Protein AF-A0A7E6EIK0-F1 (afdb_monomer_lite)

pLDDT: mean 76.62, std 23.63, range [22.52, 97.62]

InterPro domains:
  IPR025714 Methyltransferase domain [PF13383] (58-185)
  IPR026913 Probable methyltransferase-like protein 24 [PTHR32026] (59-187)

Secondary structure (DSSP, 8-state):
----S--------------------------------PPPHHHHHTS-HHHHHHHHHHHHHS--S--S-EEEES-SSTT-EEEE-STTT--PSS-EEEEE--TT--HHHHHIIIII--EEEEE-SS----TTGGGSEEE-EEE-SS-EEETTEEEE-HHHHHHHTT-TTS--SEEEE--TTTHHHHHT--

Radius of gyration: 18.56 Å; chains: 1; bounding box: 45×52×44 Å

Sequence (190 aa):
MVTVHLCRADVQKIAGSTVLPVAGVQKIARSAVMPVVIPSLEELKTKTEIELEDMYHGFLNNVQVKCNKIVRVGSIGDGGWNVCLDVKWYPTKPCLVYSFGIGRDSTFDVGMKNIFGCEVHSFDPFEKKIPNRELLNFHDIGISNKSGIDGGRQFMTLRDTRKHLNHTNKDISILKMDVESSEWRFLTAN

Foldseek 3Di:
DPPQEAEDPDPPDDDDDDDDDDDDPDPDDPPPQDADDDDDPVVVVVDDLVRNVVSVCVVNVGDNDDAPDWDWFFDPPPQIDIAGCDPVQRQAPAAEEEAADNDAGPRNQVRCCPVRVYQYEYEDLPDDNHPPCVSHNYDNEHEFLDFDADPNGTYHQPCVVCVVVVNNVPDHSGYYHHDPPRVSRNVPRD

Structure (mmCIF, N/CA/C/O backbone):
data_AF-A0A7E6EIK0-F1
#
_entry.id   AF-A0A7E6EIK0-F1
#
loop_
_atom_site.group_PDB
_atom_site.id
_atom_site.type_symbol
_atom_site.label_atom_id
_atom_site.label_alt_id
_atom_site.label_comp_id
_atom_site.label_asym_id
_atom_site.label_entity_id
_atom_site.label_seq_id
_atom_site.pdbx_PDB_ins_code
_atom_site.Cartn_x
_atom_site.Cartn_y
_atom_site.Cartn_z
_atom_site.occupancy
_atom_site.B_iso_or_equiv
_atom_site.auth_seq_id
_atom_site.auth_comp_id
_atom_site.auth_asym_id
_atom_site.auth_atom_id
_atom_site.pdbx_PDB_model_num
ATOM 1 N N . MET A 1 1 ? 2.204 -16.462 7.679 1.00 30.73 1 MET A N 1
ATOM 2 C CA . MET A 1 1 ? 1.951 -15.277 8.489 1.00 30.73 1 MET A CA 1
ATOM 3 C C . MET A 1 1 ? 1.141 -14.360 7.599 1.00 30.73 1 MET A C 1
ATOM 5 O O . MET A 1 1 ? 1.643 -14.006 6.541 1.00 30.73 1 MET A O 1
ATOM 9 N N . VAL A 1 2 ? -0.141 -14.116 7.907 1.00 24.28 2 VAL A N 1
ATOM 10 C CA . VAL A 1 2 ? -0.797 -12.928 7.340 1.00 24.28 2 VAL A CA 1
ATOM 11 C C . VAL A 1 2 ? -0.027 -11.781 7.965 1.00 24.28 2 VAL A C 1
ATOM 13 O O . VAL A 1 2 ? -0.192 -11.521 9.152 1.00 24.28 2 VAL A O 1
ATOM 16 N N . THR A 1 3 ? 0.868 -11.172 7.209 1.00 30.64 3 THR A N 1
ATOM 17 C CA . THR A 1 3 ? 1.290 -9.828 7.543 1.00 30.64 3 THR A CA 1
ATOM 18 C C . THR A 1 3 ? 0.398 -8.913 6.724 1.00 30.64 3 THR A C 1
ATOM 20 O O . THR A 1 3 ? 0.620 -8.658 5.550 1.00 30.64 3 THR A O 1
ATOM 23 N N . VAL A 1 4 ? -0.712 -8.540 7.339 1.00 33.91 4 VAL A N 1
ATOM 24 C CA . VAL A 1 4 ? -1.504 -7.361 6.997 1.00 33.91 4 VAL A CA 1
ATOM 25 C C . VAL A 1 4 ? -1.429 -6.592 8.308 1.00 33.91 4 VAL A C 1
ATOM 27 O O . VAL A 1 4 ? -2.231 -6.829 9.197 1.00 33.91 4 VAL A O 1
ATOM 30 N N . HIS A 1 5 ? -0.310 -5.964 8.647 1.00 41.16 5 HIS A N 1
ATOM 31 C CA . HIS A 1 5 ? 0.189 -4.712 8.094 1.00 41.16 5 HIS A CA 1
ATOM 32 C C . HIS A 1 5 ? 1.695 -4.824 7.896 1.00 41.16 5 HIS A C 1
ATOM 34 O O . HIS A 1 5 ? 2.412 -5.182 8.825 1.00 41.16 5 HIS A O 1
ATOM 40 N N . LEU A 1 6 ? 2.192 -4.538 6.703 1.00 39.03 6 LEU A N 1
ATOM 41 C CA . LEU A 1 6 ? 3.612 -4.696 6.411 1.00 39.03 6 LEU A CA 1
ATOM 42 C C . LEU A 1 6 ? 4.372 -3.378 6.576 1.00 39.03 6 LEU A C 1
ATOM 44 O O . LEU A 1 6 ? 5.058 -2.955 5.662 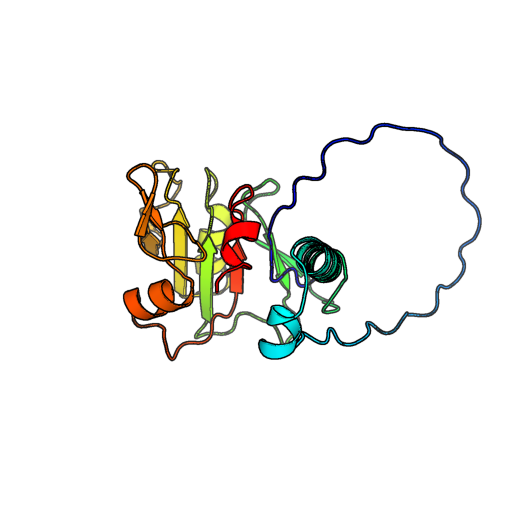1.00 39.03 6 LEU A O 1
ATOM 48 N N . CYS A 1 7 ? 4.216 -2.777 7.760 1.00 32.56 7 CYS A N 1
ATOM 49 C CA . CYS A 1 7 ? 5.062 -1.707 8.279 1.00 32.56 7 CYS A CA 1
ATOM 50 C C . CYS A 1 7 ? 6.434 -2.277 8.627 1.00 32.56 7 CYS A C 1
ATOM 52 O O . CYS A 1 7 ? 6.541 -3.168 9.476 1.00 32.56 7 CYS A O 1
ATOM 54 N N . ARG A 1 8 ? 7.487 -1.760 7.999 1.00 32.12 8 ARG A N 1
ATOM 55 C CA . ARG A 1 8 ? 8.862 -2.018 8.409 1.00 32.12 8 ARG A CA 1
ATOM 56 C C . ARG A 1 8 ? 9.169 -1.147 9.630 1.00 32.12 8 ARG A C 1
ATOM 58 O O . ARG A 1 8 ? 9.379 0.051 9.512 1.00 32.12 8 ARG A O 1
ATOM 65 N N . ALA A 1 9 ? 9.200 -1.739 10.822 1.00 27.38 9 ALA A N 1
ATOM 66 C CA . ALA A 1 9 ? 9.950 -1.152 11.928 1.00 27.38 9 ALA A CA 1
ATOM 67 C C . ALA A 1 9 ? 11.402 -1.618 11.770 1.00 27.38 9 ALA A C 1
ATOM 69 O O . ALA A 1 9 ? 11.715 -2.784 12.020 1.00 27.38 9 ALA A O 1
ATOM 70 N N . ASP A 1 10 ? 12.281 -0.742 11.286 1.00 24.25 10 ASP A N 1
ATOM 71 C CA . ASP A 1 10 ? 13.718 -1.005 11.242 1.00 24.25 10 ASP A CA 1
ATOM 72 C C . ASP A 1 10 ? 14.251 -1.224 12.667 1.00 24.25 10 ASP A C 1
ATOM 74 O O . ASP A 1 10 ? 14.561 -0.286 13.398 1.00 24.25 10 ASP A O 1
ATOM 78 N N . VAL A 1 11 ? 14.405 -2.487 13.069 1.00 26.86 11 VAL A N 1
ATOM 79 C CA . VAL A 1 11 ? 15.211 -2.866 14.235 1.00 26.86 11 VAL A CA 1
ATOM 80 C C . VAL A 1 11 ? 16.579 -3.320 13.729 1.00 26.86 11 VAL A C 1
ATOM 82 O O . VAL A 1 11 ? 16.894 -4.507 13.671 1.00 26.86 11 VAL A O 1
ATOM 85 N N . GLN A 1 12 ? 17.422 -2.360 13.345 1.00 22.52 12 GLN A N 1
ATOM 86 C CA . GLN A 1 12 ? 18.863 -2.579 13.224 1.00 22.52 12 GLN A CA 1
ATOM 87 C C . GLN A 1 12 ? 19.614 -1.815 14.314 1.00 22.52 12 GLN A C 1
ATOM 89 O O . GLN A 1 12 ? 19.932 -0.641 14.155 1.00 22.52 12 GLN A O 1
ATOM 94 N N . LYS A 1 13 ? 19.950 -2.552 15.382 1.00 25.91 13 LYS A N 1
ATOM 95 C CA . LYS A 1 13 ? 21.249 -2.608 16.090 1.00 25.91 13 LYS A CA 1
ATOM 96 C C . LYS A 1 13 ? 21.047 -2.774 17.593 1.00 25.91 13 LYS A C 1
ATOM 98 O O . LYS A 1 13 ? 21.007 -1.792 18.318 1.00 25.91 13 LYS A O 1
ATOM 103 N N . ILE A 1 14 ? 21.115 -4.017 18.066 1.00 24.66 14 ILE A N 1
ATOM 104 C CA . ILE A 1 14 ? 21.874 -4.316 19.285 1.00 24.66 14 ILE A CA 1
ATOM 105 C C . ILE A 1 14 ? 22.706 -5.565 18.993 1.00 24.66 14 ILE A C 1
ATOM 107 O O . ILE A 1 14 ? 22.203 -6.681 18.905 1.00 24.66 14 ILE A O 1
ATOM 111 N N . ALA A 1 15 ? 23.995 -5.337 18.761 1.00 25.30 15 ALA A N 1
ATOM 112 C CA . ALA A 1 15 ? 25.014 -6.369 18.781 1.00 25.30 15 ALA A CA 1
ATOM 113 C C . ALA A 1 15 ? 25.219 -6.825 20.232 1.00 25.30 15 ALA A C 1
ATOM 115 O O . ALA A 1 15 ? 25.359 -5.979 21.114 1.00 25.30 15 ALA A O 1
ATOM 116 N N . GLY A 1 16 ? 25.278 -8.135 20.483 1.00 23.88 16 GLY A N 1
ATOM 117 C CA . GLY A 1 16 ? 25.672 -8.627 21.802 1.00 23.88 16 GLY A CA 1
ATOM 118 C C . GLY A 1 16 ? 25.327 -10.081 22.106 1.00 23.88 16 GLY A C 1
ATOM 119 O O . GLY A 1 16 ? 24.285 -10.361 22.674 1.00 23.88 16 GLY A O 1
ATOM 120 N N . SER A 1 17 ? 26.309 -10.950 21.863 1.00 24.53 17 SER A N 1
ATOM 121 C CA . SER A 1 17 ? 26.688 -12.080 22.725 1.00 24.53 17 SER A CA 1
ATOM 122 C C . SER A 1 17 ? 25.959 -13.441 22.688 1.00 24.53 17 SER A C 1
ATOM 124 O O . SER A 1 17 ? 24.813 -13.609 23.087 1.00 24.53 17 SER A O 1
ATOM 126 N N . THR A 1 18 ? 26.819 -14.437 22.431 1.00 24.09 18 THR A N 1
ATOM 127 C CA . THR A 1 18 ? 26.901 -15.811 22.973 1.00 24.09 18 THR A CA 1
ATOM 128 C C . THR A 1 18 ? 25.975 -16.921 22.460 1.00 24.09 18 THR A C 1
ATOM 130 O O . THR A 1 18 ? 24.796 -17.019 22.771 1.00 24.09 18 THR A O 1
ATOM 133 N N . VAL A 1 19 ? 26.627 -17.843 21.746 1.00 33.19 19 VAL A N 1
ATOM 134 C CA . VAL A 1 19 ? 26.253 -19.236 21.464 1.00 33.19 19 VAL A CA 1
ATOM 135 C C . VAL A 1 19 ? 26.057 -20.013 22.771 1.00 33.19 19 VAL A C 1
ATOM 137 O O . VAL A 1 19 ? 26.874 -19.816 23.666 1.00 33.19 19 VAL A O 1
ATOM 140 N N . LEU A 1 20 ? 25.064 -20.921 22.847 1.00 25.89 20 LEU A N 1
ATOM 141 C CA . LEU A 1 20 ? 25.060 -22.188 23.625 1.00 25.89 20 LEU A CA 1
ATOM 142 C C . LEU A 1 20 ? 23.720 -22.963 23.422 1.00 25.89 20 LEU A C 1
ATOM 144 O O . LEU A 1 20 ? 22.778 -22.393 22.880 1.00 25.89 20 LEU A O 1
ATOM 148 N N . PRO A 1 21 ? 23.635 -24.277 23.727 1.00 28.03 21 PRO A N 1
ATOM 149 C CA . PRO A 1 21 ? 23.679 -25.391 22.780 1.00 28.03 21 PRO A CA 1
ATOM 150 C C . PRO A 1 21 ? 22.313 -26.046 22.470 1.00 28.03 21 PRO A C 1
ATOM 152 O O . PRO A 1 21 ? 21.297 -25.815 23.117 1.00 28.03 21 PRO A O 1
ATOM 155 N N . VAL A 1 22 ? 22.329 -26.929 21.468 1.00 38.19 22 VAL A N 1
ATOM 156 C CA . VAL A 1 22 ? 21.207 -27.762 21.012 1.00 38.19 22 VAL A CA 1
ATOM 157 C C . VAL A 1 22 ? 20.849 -28.819 22.066 1.00 38.19 22 VAL A C 1
ATOM 159 O O . VAL A 1 22 ? 21.651 -29.712 22.329 1.00 38.19 22 VAL A O 1
ATOM 162 N N . ALA A 1 23 ? 19.634 -28.772 22.619 1.00 27.77 23 ALA A N 1
ATOM 163 C CA . ALA A 1 23 ? 19.038 -29.894 23.345 1.00 27.77 23 ALA A CA 1
ATOM 164 C C . ALA A 1 23 ? 17.500 -29.834 23.323 1.00 27.77 23 ALA A C 1
ATOM 166 O O . ALA A 1 23 ? 16.903 -28.843 23.726 1.00 27.77 23 ALA A O 1
ATOM 167 N N . GLY A 1 24 ? 16.875 -30.941 22.910 1.00 26.78 24 GLY A N 1
ATOM 168 C CA . GLY A 1 24 ? 15.493 -31.276 23.263 1.00 26.78 24 GLY A CA 1
ATOM 169 C C . GLY A 1 24 ? 14.415 -30.855 22.264 1.00 26.78 24 GLY A C 1
ATOM 170 O O . GLY A 1 24 ? 13.899 -29.743 22.302 1.00 26.78 24 GLY A O 1
ATOM 171 N N . VAL A 1 25 ? 13.968 -31.803 21.436 1.00 38.31 25 VAL A N 1
ATOM 172 C CA . VAL A 1 25 ? 12.652 -31.731 20.784 1.00 38.31 25 VAL A CA 1
ATOM 173 C C . VAL A 1 25 ? 11.587 -31.894 21.870 1.00 38.31 25 VAL A C 1
ATOM 175 O O . VAL A 1 25 ? 11.140 -33.001 22.165 1.00 38.31 25 VAL A O 1
ATOM 178 N N . GLN A 1 26 ? 11.185 -30.792 22.493 1.00 26.80 26 GLN A N 1
ATOM 179 C CA . GLN A 1 26 ? 9.980 -30.746 23.310 1.00 26.80 26 GLN A CA 1
ATOM 180 C C . GLN A 1 26 ? 8.826 -30.322 22.406 1.00 26.80 26 GLN A C 1
ATOM 182 O O . GLN A 1 26 ? 8.856 -29.264 21.783 1.00 26.80 26 GLN A O 1
ATOM 187 N N . LYS A 1 27 ? 7.811 -31.187 22.294 1.00 33.72 27 LYS A N 1
ATOM 188 C CA . LYS A 1 27 ? 6.527 -30.864 21.664 1.00 33.72 27 LYS A 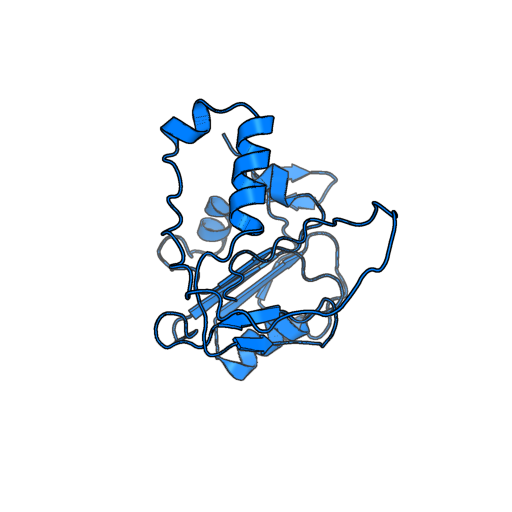CA 1
ATOM 189 C C . LYS A 1 27 ? 5.932 -29.657 22.390 1.00 33.72 27 LYS A C 1
ATOM 191 O O . LYS A 1 27 ? 5.263 -29.818 23.406 1.00 33.72 27 LYS A O 1
ATOM 196 N N . ILE A 1 28 ? 6.179 -28.459 21.870 1.00 31.55 28 ILE A N 1
ATOM 197 C CA . ILE A 1 28 ? 5.506 -27.251 22.329 1.00 31.55 28 ILE A CA 1
ATOM 198 C C . ILE A 1 28 ? 4.045 -27.416 21.917 1.00 31.55 28 ILE A C 1
ATOM 200 O O . ILE A 1 28 ? 3.720 -27.515 20.728 1.00 31.55 28 ILE A O 1
ATOM 204 N N . ALA A 1 29 ? 3.175 -27.544 22.920 1.00 32.91 29 ALA A N 1
ATOM 205 C CA . ALA A 1 29 ? 1.734 -27.506 22.750 1.00 32.91 29 ALA A CA 1
ATOM 206 C C . ALA A 1 29 ? 1.388 -26.333 21.828 1.00 32.91 29 ALA A C 1
ATOM 208 O O . ALA A 1 29 ? 1.923 -25.238 21.992 1.00 32.91 29 ALA A O 1
ATOM 209 N N . ARG A 1 30 ? 0.548 -26.579 20.815 1.00 41.31 30 ARG A N 1
ATOM 210 C CA . ARG A 1 30 ? 0.105 -25.554 19.864 1.00 41.31 30 ARG A CA 1
ATOM 211 C C . ARG A 1 30 ? -0.595 -24.452 20.656 1.00 41.31 30 ARG A C 1
ATOM 213 O O . ARG A 1 30 ? -1.781 -24.580 20.941 1.00 41.31 30 ARG A O 1
ATOM 220 N N . SER A 1 31 ? 0.155 -23.419 21.035 1.00 42.53 31 SER A N 1
ATOM 221 C CA . SER A 1 31 ? -0.385 -22.254 21.719 1.00 42.53 31 SER A CA 1
ATOM 222 C C . SER A 1 31 ? -1.472 -21.682 20.820 1.00 42.53 31 SER A C 1
ATOM 224 O O . SER A 1 31 ? -1.225 -21.373 19.649 1.00 42.53 31 SER A O 1
ATOM 226 N N . ALA A 1 32 ? -2.704 -21.676 21.321 1.00 47.84 32 ALA A N 1
ATOM 227 C CA . ALA A 1 32 ? -3.809 -21.043 20.637 1.00 47.84 32 ALA A CA 1
ATOM 228 C C . ALA A 1 32 ? -3.437 -19.568 20.459 1.00 47.84 32 ALA A C 1
ATOM 230 O O . ALA A 1 32 ? -3.104 -18.894 21.431 1.00 47.84 32 ALA A O 1
ATOM 231 N N . VAL A 1 33 ? -3.451 -19.082 19.217 1.00 55.09 33 VAL A N 1
ATOM 232 C CA . VAL A 1 33 ? -3.314 -17.648 18.954 1.00 55.09 33 VAL A CA 1
ATOM 233 C C . VAL A 1 33 ? -4.490 -16.978 19.655 1.00 55.09 33 VAL A C 1
ATOM 235 O O . VAL A 1 33 ? -5.639 -17.205 19.269 1.00 55.09 33 VAL A O 1
ATOM 238 N N . MET A 1 34 ? -4.219 -16.231 20.726 1.00 55.28 34 MET A N 1
ATOM 239 C CA . MET A 1 34 ? -5.255 -15.445 21.384 1.00 55.28 34 MET A CA 1
ATOM 240 C C . MET A 1 34 ? -5.800 -14.427 20.378 1.00 55.28 34 MET A C 1
ATOM 242 O O . MET A 1 34 ? -5.013 -13.850 19.621 1.00 55.28 34 MET A O 1
ATOM 246 N N . PRO A 1 35 ? -7.126 -14.218 20.321 1.00 59.62 35 PRO A N 1
ATOM 247 C CA . PRO A 1 35 ? -7.691 -13.233 19.419 1.00 59.62 35 PRO A CA 1
ATOM 248 C C . PRO A 1 35 ? -7.115 -11.862 19.766 1.00 59.62 35 PRO A C 1
ATOM 250 O O . PRO A 1 35 ? -7.166 -11.424 20.914 1.00 59.62 35 PRO A O 1
ATOM 253 N N . VAL A 1 36 ? -6.557 -11.200 18.758 1.00 63.06 36 VAL A N 1
ATOM 254 C CA . VAL A 1 36 ? -6.138 -9.808 18.867 1.00 63.06 36 VAL A CA 1
ATOM 255 C C . VAL A 1 36 ? -7.384 -8.961 19.109 1.00 63.06 36 VAL A C 1
ATOM 257 O O . VAL A 1 36 ? -8.242 -8.849 18.234 1.00 63.06 36 VAL A O 1
ATOM 260 N N . VAL A 1 37 ? -7.496 -8.395 20.310 1.00 69.75 37 VAL A N 1
ATOM 261 C CA . VAL A 1 37 ? -8.534 -7.420 20.653 1.00 69.75 37 VAL A CA 1
ATOM 262 C C . VAL A 1 37 ? -7.961 -6.039 20.369 1.00 69.75 37 VAL A C 1
ATOM 264 O O . VAL A 1 37 ? -7.057 -5.586 21.068 1.00 69.75 37 VAL A O 1
ATOM 267 N N . ILE A 1 38 ? -8.456 -5.397 19.311 1.00 73.25 38 ILE A N 1
ATOM 268 C CA . ILE A 1 38 ? -8.122 -4.003 19.013 1.00 73.25 38 ILE A CA 1
ATOM 269 C C . ILE A 1 38 ? -8.950 -3.130 19.970 1.00 73.25 38 ILE A C 1
ATOM 271 O O . ILE A 1 38 ? -10.177 -3.271 19.970 1.00 73.25 38 ILE A O 1
ATOM 275 N N . PRO A 1 39 ? -8.323 -2.263 20.785 1.00 80.25 39 PRO A N 1
ATOM 276 C CA . PRO A 1 39 ? -9.043 -1.389 21.702 1.00 80.25 39 PRO A CA 1
ATOM 277 C C . PRO A 1 39 ? -9.950 -0.409 20.959 1.00 80.25 39 PRO A C 1
ATOM 279 O O . PRO A 1 39 ? -9.704 -0.041 19.806 1.00 80.25 39 PRO A O 1
ATOM 282 N N . SER A 1 40 ? -10.993 0.045 21.641 1.00 82.50 40 SER A N 1
ATOM 283 C CA . SER A 1 40 ? -11.863 1.106 21.140 1.00 82.50 40 SER A CA 1
ATOM 284 C C . SER A 1 40 ? -11.115 2.438 21.019 1.00 82.50 40 SER A C 1
ATOM 286 O O . SER A 1 40 ? -10.135 2.689 21.719 1.00 82.50 40 SER A O 1
ATOM 288 N N . LEU A 1 41 ? -11.610 3.338 20.163 1.00 81.88 41 LEU A N 1
ATOM 289 C CA . LEU A 1 41 ? -11.042 4.687 20.034 1.00 81.88 41 LEU A CA 1
ATOM 290 C C . LEU A 1 41 ? -11.039 5.450 21.366 1.00 81.88 41 LEU A C 1
ATOM 292 O O . LEU A 1 41 ? -10.118 6.216 21.623 1.00 81.88 41 LEU A O 1
ATOM 296 N N . GLU A 1 42 ? -12.044 5.232 22.217 1.00 87.25 42 GLU A N 1
ATOM 297 C CA . GLU A 1 42 ? -12.112 5.868 23.534 1.00 87.25 42 GLU A CA 1
ATOM 298 C C . GLU A 1 42 ? -11.035 5.328 24.476 1.00 87.25 42 GLU A C 1
ATOM 300 O O . GLU A 1 42 ? -10.382 6.107 25.161 1.00 87.25 42 GLU A O 1
ATOM 305 N N . GLU A 1 43 ? -10.765 4.020 24.451 1.00 85.19 43 GLU A N 1
ATOM 306 C CA . GLU A 1 43 ? -9.648 3.442 25.204 1.00 85.19 43 GLU A CA 1
ATOM 307 C C . GLU A 1 43 ? -8.304 3.971 24.698 1.00 85.19 43 GLU A C 1
ATOM 309 O O . GLU A 1 43 ? -7.477 4.377 25.511 1.00 85.19 43 GLU A O 1
ATOM 314 N N . LEU A 1 44 ? -8.100 4.035 23.377 1.00 85.56 44 LEU A N 1
ATOM 315 C CA . LEU A 1 44 ? -6.861 4.549 22.781 1.00 85.56 44 LEU A CA 1
ATOM 316 C C . LEU A 1 44 ? -6.586 6.007 23.170 1.00 85.56 44 LEU A C 1
ATOM 318 O O . LEU A 1 44 ? -5.452 6.340 23.495 1.00 85.56 44 LEU A O 1
ATOM 322 N N . LYS A 1 45 ? -7.613 6.865 23.223 1.00 85.56 45 LYS A N 1
ATOM 323 C CA . LYS A 1 45 ? -7.469 8.275 23.636 1.00 85.56 45 LYS A CA 1
ATOM 324 C C . LYS A 1 45 ? -7.026 8.454 25.087 1.00 85.56 45 LYS A C 1
ATOM 326 O O . LYS A 1 45 ? -6.537 9.522 25.439 1.00 85.56 45 LYS A O 1
ATOM 331 N N . THR A 1 46 ? -7.218 7.445 25.938 1.00 90.75 46 THR A N 1
ATOM 332 C CA . THR A 1 46 ? -6.782 7.504 27.345 1.00 90.75 46 THR A CA 1
ATOM 333 C C . THR A 1 46 ? -5.327 7.082 27.545 1.00 90.75 46 THR A C 1
ATOM 335 O O . THR A 1 46 ? -4.815 7.210 28.656 1.00 90.75 46 THR A O 1
ATOM 338 N N . LYS A 1 47 ? -4.663 6.572 26.500 1.00 85.00 47 LYS A N 1
ATOM 339 C CA . LYS A 1 47 ? -3.286 6.073 26.559 1.00 85.00 47 LYS A CA 1
ATOM 340 C C . LYS A 1 47 ? -2.259 7.168 26.318 1.00 85.00 47 LYS A C 1
ATOM 342 O O . LYS A 1 47 ? -2.469 8.094 25.539 1.00 85.00 47 LYS A O 1
ATOM 347 N N . THR A 1 48 ? -1.122 7.028 26.986 1.00 87.88 48 THR A N 1
ATOM 348 C CA . THR A 1 48 ? 0.082 7.812 26.706 1.00 87.88 48 THR A CA 1
ATOM 349 C C . THR A 1 48 ? 0.710 7.392 25.375 1.00 87.88 48 THR A C 1
ATOM 351 O O . THR A 1 48 ? 0.464 6.296 24.876 1.00 87.88 48 THR A O 1
ATOM 354 N N . GLU A 1 49 ? 1.556 8.251 24.804 1.00 77.94 49 GLU A N 1
ATOM 355 C CA . GLU A 1 49 ? 2.280 7.957 23.559 1.00 77.94 49 GLU A CA 1
ATOM 356 C C . GLU A 1 49 ? 3.126 6.676 23.666 1.00 77.94 49 GLU A C 1
ATOM 358 O O . GLU A 1 49 ? 3.096 5.851 22.759 1.00 77.94 49 GLU A O 1
ATOM 363 N N . ILE A 1 50 ? 3.780 6.461 24.814 1.00 79.12 50 ILE A N 1
ATOM 364 C CA . ILE A 1 50 ? 4.585 5.260 25.090 1.00 79.12 50 ILE A CA 1
ATOM 365 C C . ILE A 1 50 ? 3.703 4.005 25.128 1.00 79.12 50 ILE A C 1
ATOM 367 O O . ILE A 1 50 ? 4.039 2.992 24.526 1.00 79.12 50 ILE A O 1
ATOM 371 N N . GLU A 1 51 ? 2.544 4.064 25.791 1.00 83.94 51 GLU A N 1
ATOM 372 C CA . GLU A 1 51 ? 1.614 2.928 25.822 1.00 83.94 51 GLU A CA 1
ATOM 373 C C . GLU A 1 51 ? 1.055 2.610 24.430 1.00 83.94 51 GLU A C 1
ATOM 375 O O . GLU A 1 51 ? 0.913 1.440 24.081 1.00 83.94 51 GLU A O 1
ATOM 380 N N . LEU A 1 52 ? 0.739 3.630 23.626 1.00 80.25 52 LEU A N 1
ATOM 381 C CA . LEU A 1 52 ? 0.288 3.438 22.246 1.00 80.25 52 LEU A CA 1
ATOM 382 C C . LEU A 1 52 ? 1.378 2.794 21.387 1.00 80.25 52 LEU A C 1
ATOM 384 O O . LEU A 1 52 ? 1.078 1.895 20.598 1.00 80.25 52 LEU A O 1
ATOM 388 N N . GLU A 1 53 ? 2.627 3.223 21.562 1.00 75.69 53 GLU A N 1
ATOM 389 C CA . GLU A 1 53 ? 3.787 2.639 20.899 1.00 75.69 53 GLU A CA 1
ATOM 390 C C . GLU A 1 53 ? 3.971 1.164 21.289 1.00 75.69 53 GLU A C 1
ATOM 392 O O . GLU A 1 53 ? 4.010 0.302 20.407 1.00 75.69 53 GLU A O 1
ATOM 397 N N . ASP A 1 54 ? 3.996 0.846 22.584 1.00 81.19 54 ASP A N 1
ATOM 398 C CA . ASP A 1 54 ? 4.134 -0.527 23.083 1.00 81.19 54 ASP A CA 1
ATOM 399 C C . ASP A 1 54 ? 3.003 -1.432 22.587 1.00 81.19 54 ASP A C 1
ATOM 401 O O . ASP A 1 54 ? 3.233 -2.569 22.160 1.00 81.19 54 ASP A O 1
ATOM 405 N N . MET A 1 55 ? 1.765 -0.930 22.599 1.00 79.19 55 MET A N 1
ATOM 406 C CA . MET A 1 55 ? 0.610 -1.663 22.087 1.00 79.19 55 MET A CA 1
ATOM 407 C C . MET A 1 55 ? 0.745 -1.928 20.591 1.00 79.19 55 MET A C 1
ATOM 409 O O . MET A 1 55 ? 0.524 -3.055 20.147 1.00 79.19 55 MET A O 1
ATOM 413 N N . TYR A 1 56 ? 1.135 -0.924 19.808 1.00 76.62 56 TYR A N 1
ATOM 414 C CA . TYR A 1 56 ? 1.340 -1.078 18.373 1.00 76.62 56 TYR A CA 1
ATOM 415 C C . TYR A 1 56 ? 2.462 -2.068 18.047 1.00 76.62 56 TYR A C 1
ATOM 417 O O . TYR A 1 56 ? 2.243 -2.995 17.262 1.00 76.62 56 TYR A O 1
ATOM 425 N N . HIS A 1 57 ? 3.627 -1.936 18.687 1.00 75.31 57 HIS A N 1
ATOM 426 C CA . HIS A 1 57 ? 4.725 -2.898 18.547 1.00 75.31 57 HIS A CA 1
ATOM 427 C C . HIS A 1 57 ? 4.276 -4.299 18.943 1.00 75.31 57 HIS A C 1
ATOM 429 O O . HIS A 1 57 ? 4.585 -5.269 18.251 1.00 75.31 57 HIS A O 1
ATOM 435 N N . GLY A 1 58 ? 3.502 -4.420 20.021 1.00 76.69 58 GLY A N 1
ATOM 436 C CA . GLY A 1 58 ? 2.875 -5.670 20.427 1.00 76.69 58 GLY A CA 1
ATOM 437 C C . GLY A 1 58 ? 1.984 -6.244 19.326 1.00 76.69 58 GLY A C 1
ATOM 438 O O . GLY A 1 58 ? 2.093 -7.425 19.002 1.00 76.69 58 GLY A O 1
ATOM 439 N N . PHE A 1 59 ? 1.136 -5.435 18.695 1.00 75.50 59 PHE A N 1
ATOM 440 C CA . PHE A 1 59 ? 0.264 -5.906 17.618 1.00 75.50 59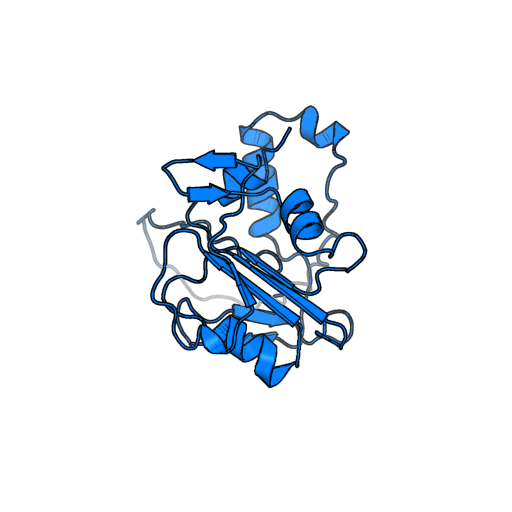 PHE A CA 1
ATOM 441 C C . PHE A 1 59 ? 1.029 -6.338 16.369 1.00 75.50 59 PHE A C 1
ATOM 443 O O . PHE A 1 59 ? 0.643 -7.339 15.764 1.00 75.50 59 PHE A O 1
ATOM 450 N N . LEU A 1 60 ? 2.090 -5.623 15.994 1.00 73.81 60 LEU A N 1
ATOM 451 C CA . LEU A 1 60 ? 2.878 -5.944 14.804 1.00 73.81 60 LEU A CA 1
ATOM 452 C C . LEU A 1 60 ? 3.797 -7.151 14.992 1.00 73.81 60 LEU A C 1
ATOM 454 O O . LEU A 1 60 ? 3.960 -7.949 14.069 1.00 73.81 60 LEU A O 1
ATOM 458 N N . ASN A 1 61 ? 4.380 -7.303 16.179 1.00 71.00 61 ASN A N 1
ATOM 459 C CA . ASN A 1 61 ? 5.334 -8.376 16.456 1.00 71.00 61 ASN A CA 1
ATOM 460 C C . ASN A 1 61 ? 4.658 -9.700 16.839 1.00 71.00 61 ASN A C 1
ATOM 462 O O . ASN A 1 61 ? 5.324 -10.734 16.911 1.00 71.00 61 ASN A O 1
ATOM 466 N N . ASN A 1 62 ? 3.339 -9.702 17.052 1.00 70.00 62 ASN A N 1
ATOM 467 C CA . ASN A 1 62 ? 2.583 -10.909 17.362 1.00 70.00 62 ASN A CA 1
ATOM 468 C C . ASN A 1 62 ? 1.816 -11.445 16.151 1.00 70.00 62 ASN A C 1
ATOM 470 O O . ASN A 1 62 ? 1.184 -10.719 15.386 1.00 70.00 62 ASN A O 1
ATOM 474 N N . VAL A 1 63 ? 1.819 -12.772 16.001 1.00 71.19 63 VAL A N 1
ATOM 475 C CA . VAL A 1 63 ? 1.049 -13.443 14.948 1.00 71.19 63 VAL A CA 1
ATOM 476 C C . VAL A 1 63 ? -0.439 -13.291 15.242 1.00 71.19 63 VAL A C 1
ATOM 478 O O . VAL A 1 63 ? -0.974 -13.967 16.113 1.00 71.19 63 VAL A O 1
ATOM 481 N N . GLN A 1 64 ? -1.116 -12.443 14.472 1.00 70.12 64 GLN A N 1
ATOM 482 C CA . GLN A 1 64 ? -2.551 -12.189 14.640 1.00 70.12 64 GLN A CA 1
ATOM 483 C C . GLN A 1 64 ? -3.418 -13.281 13.997 1.00 70.12 64 GLN A C 1
ATOM 485 O O . GLN A 1 64 ? -4.505 -13.605 14.470 1.00 70.12 64 GLN A O 1
ATOM 490 N N . VAL A 1 65 ? -2.930 -13.873 12.902 1.00 74.31 65 VAL A N 1
ATOM 491 C CA . VAL A 1 65 ? -3.634 -14.910 12.143 1.00 74.31 65 VAL A CA 1
ATOM 492 C C . VAL A 1 65 ? -2.659 -15.993 11.700 1.00 74.31 65 VAL A C 1
ATOM 494 O O . VAL A 1 65 ? -1.649 -15.736 11.033 1.00 74.31 65 VAL A O 1
ATOM 497 N N . LYS A 1 66 ? -3.007 -17.246 12.003 1.00 81.12 66 LYS A N 1
ATOM 498 C CA . LYS A 1 66 ? -2.320 -18.403 11.435 1.00 81.12 66 LYS A CA 1
ATOM 499 C C . LYS A 1 66 ? -2.740 -18.579 9.976 1.00 81.12 66 LYS A C 1
ATOM 501 O O . LYS A 1 66 ? -3.890 -18.892 9.699 1.00 81.12 66 LYS A O 1
ATOM 506 N N . CYS A 1 67 ? -1.780 -18.413 9.073 1.00 83.44 67 CYS A N 1
ATOM 507 C CA . CYS A 1 67 ? -1.945 -18.697 7.652 1.00 83.44 67 CYS A CA 1
ATOM 508 C C . CYS A 1 67 ? -1.230 -19.995 7.296 1.00 83.44 67 CYS A C 1
ATOM 510 O O . CYS A 1 67 ? -0.039 -20.123 7.596 1.00 83.44 67 CYS A O 1
ATOM 512 N N . ASN A 1 68 ? -1.924 -20.920 6.644 1.00 89.88 68 ASN A N 1
ATOM 513 C CA . ASN A 1 68 ? -1.358 -22.205 6.242 1.00 89.88 68 ASN A CA 1
ATOM 514 C C . ASN A 1 68 ? -0.772 -22.163 4.824 1.00 89.88 68 ASN A C 1
ATOM 516 O O . ASN A 1 68 ? 0.150 -22.918 4.528 1.00 89.88 68 ASN A O 1
ATOM 520 N N . LYS A 1 69 ? -1.271 -21.272 3.962 1.00 89.75 69 LYS A N 1
ATOM 521 C CA . LYS A 1 69 ? -0.809 -21.095 2.580 1.00 89.75 69 LYS A CA 1
ATOM 522 C C . LYS A 1 69 ? -0.265 -19.687 2.381 1.00 89.75 69 LYS A C 1
ATOM 524 O O . LYS A 1 69 ? -1.032 -18.752 2.197 1.00 89.75 69 LYS A O 1
ATOM 529 N N . ILE A 1 70 ? 1.051 -19.525 2.430 1.00 90.06 70 ILE A N 1
ATOM 530 C CA . ILE A 1 70 ? 1.710 -18.223 2.263 1.00 90.06 70 ILE A CA 1
ATOM 531 C C . ILE A 1 70 ? 2.451 -18.235 0.935 1.00 90.06 70 ILE A C 1
ATOM 533 O O . ILE A 1 70 ? 3.183 -19.182 0.656 1.00 90.06 70 ILE A O 1
ATOM 537 N N . VAL A 1 71 ? 2.288 -17.180 0.146 1.00 91.44 71 VAL A N 1
ATOM 538 C CA . VAL A 1 71 ? 3.030 -16.984 -1.099 1.00 91.44 71 VAL A CA 1
ATOM 539 C C . VAL A 1 71 ? 3.703 -15.625 -1.066 1.00 91.44 71 VAL A C 1
ATOM 541 O O . VAL A 1 71 ? 3.078 -14.629 -0.710 1.00 91.44 71 VAL A O 1
ATOM 544 N N . ARG A 1 72 ? 4.978 -15.584 -1.453 1.00 93.38 72 ARG A N 1
ATOM 545 C CA . ARG A 1 72 ? 5.684 -14.332 -1.706 1.00 93.38 72 ARG A CA 1
ATOM 546 C C . ARG A 1 72 ? 5.310 -13.824 -3.094 1.00 93.38 72 ARG A C 1
ATOM 548 O O . ARG A 1 72 ? 5.516 -14.525 -4.080 1.00 93.38 72 ARG A O 1
ATOM 555 N N . VAL A 1 73 ? 4.760 -12.620 -3.155 1.00 95.38 73 VAL A N 1
ATOM 556 C CA . VAL A 1 73 ? 4.402 -11.923 -4.394 1.00 95.38 73 VAL A CA 1
ATOM 557 C C . VAL A 1 73 ? 5.409 -10.799 -4.600 1.00 95.38 73 VAL A C 1
ATOM 559 O O . VAL A 1 73 ? 5.640 -10.033 -3.672 1.00 95.38 73 VAL A O 1
ATOM 562 N N . GLY A 1 74 ? 5.999 -10.699 -5.790 1.00 94.81 74 GLY A N 1
ATOM 563 C CA . GLY A 1 74 ? 7.072 -9.746 -6.088 1.00 94.81 74 GLY A CA 1
ATOM 564 C C . GLY A 1 74 ? 8.476 -10.334 -5.919 1.00 94.81 74 GLY A C 1
ATOM 565 O O . GLY A 1 74 ? 8.653 -11.554 -5.890 1.00 94.81 74 GLY A O 1
ATOM 566 N N . SER A 1 75 ? 9.483 -9.466 -5.863 1.00 93.19 75 SER A N 1
ATOM 567 C CA . SER A 1 75 ? 10.898 -9.844 -5.855 1.00 93.19 75 SER A CA 1
ATOM 568 C C . SER A 1 75 ? 11.335 -10.516 -4.546 1.00 93.19 75 SER A C 1
ATOM 570 O O . SER A 1 75 ? 10.636 -10.522 -3.535 1.00 93.19 75 SER A O 1
ATOM 572 N N . ILE A 1 76 ? 12.516 -11.139 -4.532 1.00 89.12 76 ILE A N 1
ATOM 573 C CA . ILE A 1 76 ? 13.046 -11.776 -3.311 1.00 89.12 76 ILE A CA 1
ATOM 574 C C . ILE A 1 76 ? 13.442 -10.720 -2.261 1.00 89.12 76 ILE A C 1
ATOM 576 O O . ILE A 1 76 ? 13.339 -11.000 -1.071 1.00 89.12 76 ILE A O 1
ATOM 580 N N . GLY A 1 77 ? 13.830 -9.515 -2.691 1.00 86.94 77 GLY A N 1
ATOM 581 C CA . GLY A 1 77 ? 14.178 -8.385 -1.821 1.00 86.94 77 GLY A CA 1
ATOM 582 C C . GLY A 1 77 ? 12.974 -7.515 -1.449 1.00 86.94 77 GLY A C 1
ATOM 583 O O . GLY A 1 77 ? 11.845 -7.996 -1.431 1.00 86.94 77 GLY A O 1
ATOM 584 N N . ASP A 1 78 ? 13.208 -6.232 -1.187 1.00 80.12 78 ASP A N 1
ATOM 585 C CA . ASP A 1 78 ? 12.217 -5.294 -0.623 1.00 80.12 78 ASP A CA 1
ATOM 586 C C . ASP A 1 78 ? 10.941 -5.111 -1.476 1.00 80.12 78 ASP A C 1
ATOM 588 O O . ASP A 1 78 ? 9.877 -4.756 -0.971 1.00 80.12 78 ASP A O 1
ATOM 592 N N . GLY A 1 79 ? 10.998 -5.438 -2.768 1.00 85.19 79 GLY A N 1
ATOM 593 C CA . GLY A 1 79 ? 9.838 -5.396 -3.657 1.00 85.19 79 GLY A CA 1
ATOM 594 C C . GLY A 1 79 ? 8.869 -6.565 -3.541 1.00 85.19 79 GLY A C 1
ATOM 595 O O . GLY A 1 79 ? 7.892 -6.594 -4.289 1.00 85.19 79 GLY A O 1
ATOM 596 N N . GLY A 1 80 ? 9.112 -7.542 -2.660 1.00 90.56 80 GLY A N 1
ATOM 597 C CA . GLY A 1 80 ? 8.217 -8.681 -2.468 1.00 90.56 80 GLY A CA 1
ATOM 598 C C . GLY A 1 80 ? 7.651 -8.821 -1.063 1.00 90.56 80 GLY A C 1
ATOM 599 O O . GLY A 1 80 ? 8.324 -8.600 -0.056 1.00 90.56 80 GLY A O 1
ATOM 600 N N . TRP A 1 81 ? 6.404 -9.283 -0.994 1.00 92.50 81 TRP A N 1
ATOM 601 C CA . TRP A 1 81 ? 5.649 -9.376 0.251 1.00 92.50 81 TRP A CA 1
ATOM 602 C C . TRP A 1 81 ? 4.849 -10.672 0.340 1.00 92.50 81 TRP A C 1
ATOM 604 O O . TRP A 1 81 ? 4.425 -11.248 -0.663 1.00 92.50 81 TRP A O 1
ATOM 614 N N . ASN A 1 82 ? 4.672 -11.159 1.567 1.00 91.56 82 ASN A N 1
ATOM 615 C CA . ASN A 1 82 ? 3.981 -12.414 1.835 1.00 91.56 82 ASN A CA 1
ATOM 616 C C . ASN A 1 82 ? 2.467 -12.196 1.892 1.00 91.56 82 ASN A C 1
ATOM 618 O O . ASN A 1 82 ? 1.971 -11.451 2.732 1.00 91.56 82 ASN A O 1
ATOM 622 N N . VAL A 1 83 ? 1.734 -12.914 1.047 1.00 90.56 83 VAL A N 1
ATOM 623 C CA . VAL A 1 83 ? 0.272 -12.898 0.972 1.00 90.56 83 VAL A CA 1
ATOM 624 C C . VAL A 1 83 ? -0.270 -14.232 1.466 1.00 90.56 83 VAL A C 1
ATOM 626 O O . VAL A 1 83 ? 0.253 -15.300 1.136 1.00 90.56 83 VAL A O 1
ATOM 629 N N . CYS A 1 84 ? -1.324 -14.179 2.277 1.00 89.75 84 CYS A N 1
ATOM 630 C CA . CYS A 1 84 ? -2.011 -15.376 2.737 1.00 89.75 84 CYS A CA 1
ATOM 631 C C . CYS A 1 84 ? -3.092 -15.812 1.751 1.00 89.75 84 CYS A C 1
ATOM 633 O O . CYS A 1 84 ? -3.951 -15.023 1.379 1.00 89.75 84 CYS A O 1
ATOM 635 N N . LEU A 1 85 ? -3.077 -17.090 1.387 1.00 90.00 85 LEU A N 1
ATOM 636 C CA . LEU A 1 85 ? -3.990 -17.719 0.434 1.00 90.00 85 LEU A CA 1
ATOM 637 C C . LEU A 1 85 ? -4.901 -18.762 1.095 1.00 90.00 85 LEU A C 1
ATOM 639 O O . LEU A 1 85 ? -5.456 -19.635 0.424 1.00 90.00 85 LEU A O 1
ATOM 643 N N . ASP A 1 86 ? -5.043 -18.711 2.420 1.00 87.31 86 ASP A N 1
ATOM 644 C CA . ASP A 1 86 ? -6.098 -19.459 3.098 1.00 87.31 86 ASP A CA 1
ATOM 645 C C . ASP A 1 86 ? -7.462 -18.948 2.613 1.00 87.31 86 ASP A C 1
ATOM 647 O O . ASP A 1 86 ? -7.620 -17.762 2.342 1.00 87.31 86 ASP A O 1
ATOM 651 N N . VAL A 1 87 ? -8.460 -19.835 2.527 1.00 86.81 87 VAL A N 1
ATOM 652 C CA . VAL A 1 87 ? -9.764 -19.551 1.887 1.00 86.81 87 VAL A CA 1
ATOM 653 C C . VAL A 1 87 ? -10.413 -18.261 2.400 1.00 86.81 87 VAL A C 1
ATOM 655 O O . VAL A 1 87 ? -10.972 -17.506 1.615 1.00 86.81 87 VAL A O 1
ATOM 658 N N . LYS A 1 88 ? -10.296 -17.978 3.703 1.00 83.56 88 LYS A N 1
ATOM 659 C CA . LYS A 1 88 ? -10.856 -16.773 4.332 1.00 83.56 88 LYS A CA 1
ATOM 660 C C . LYS A 1 88 ? -10.181 -15.465 3.887 1.00 83.56 88 LYS A C 1
ATOM 662 O O . LYS A 1 88 ? -10.810 -14.418 3.955 1.00 83.56 88 LYS A O 1
ATOM 667 N N . TRP A 1 89 ? -8.915 -15.518 3.481 1.00 85.00 89 TRP A N 1
ATOM 668 C CA . TRP A 1 89 ? -8.070 -14.347 3.208 1.00 85.00 89 TRP A CA 1
ATOM 669 C C . TRP A 1 89 ? -7.613 -14.264 1.752 1.00 85.00 89 TRP A C 1
ATOM 671 O O . TRP A 1 89 ? -6.833 -13.384 1.400 1.00 85.00 89 TRP A O 1
ATOM 681 N N . TYR A 1 90 ? -8.073 -15.191 0.911 1.00 88.38 90 TYR A N 1
ATOM 682 C CA . TYR A 1 90 ? -7.691 -15.233 -0.489 1.00 88.38 90 TYR A CA 1
ATOM 683 C C . TYR A 1 90 ? -8.156 -13.948 -1.205 1.00 88.38 90 TYR A C 1
ATOM 685 O O . TYR A 1 90 ? -9.319 -13.571 -1.042 1.00 88.38 90 TYR A O 1
ATOM 693 N N . PRO A 1 91 ? -7.319 -13.287 -2.033 1.00 89.81 91 PRO A N 1
ATOM 694 C CA . PRO A 1 91 ? -7.692 -12.060 -2.743 1.00 89.81 91 PRO A CA 1
ATOM 695 C C . PRO A 1 91 ? -8.652 -12.357 -3.913 1.00 89.81 91 PRO A C 1
ATOM 697 O O . PRO A 1 91 ? -8.263 -12.395 -5.079 1.00 89.81 91 PRO A O 1
ATOM 700 N N . THR A 1 92 ? -9.920 -12.639 -3.611 1.00 90.19 92 THR A N 1
ATOM 701 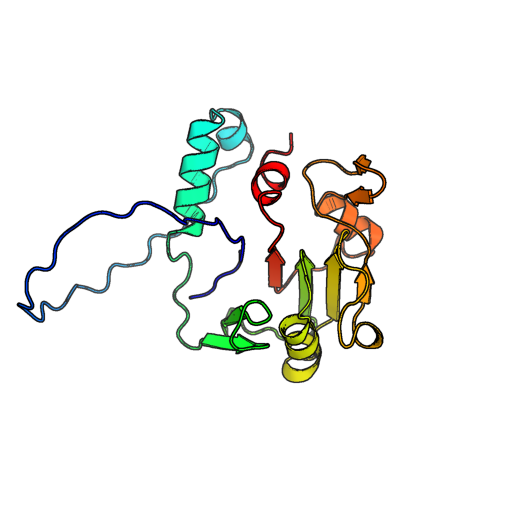C CA . THR A 1 92 ? -10.963 -12.902 -4.613 1.00 90.19 92 THR A CA 1
ATOM 702 C C . THR A 1 92 ? -11.524 -11.606 -5.185 1.00 90.19 92 THR A C 1
ATOM 704 O O . THR A 1 92 ? -11.758 -10.656 -4.445 1.00 90.19 92 THR A O 1
ATOM 707 N N . LYS A 1 93 ? -11.809 -11.575 -6.492 1.00 92.44 93 LYS A N 1
ATOM 708 C CA . LYS A 1 93 ? -12.421 -10.404 -7.132 1.00 92.44 93 LYS A CA 1
ATOM 709 C C . LYS A 1 93 ? -13.871 -10.178 -6.657 1.00 92.44 93 LYS A C 1
ATOM 711 O O . LYS A 1 93 ? -14.601 -11.160 -6.530 1.00 92.44 93 LYS A O 1
ATOM 716 N N . PRO A 1 94 ? -14.317 -8.915 -6.509 1.00 92.81 94 PRO A N 1
ATOM 717 C CA . PRO A 1 94 ? -13.516 -7.692 -6.605 1.00 92.81 94 PRO A CA 1
ATOM 718 C C . PRO A 1 94 ? -12.566 -7.558 -5.404 1.00 92.81 94 PRO A C 1
ATOM 720 O O . PRO A 1 94 ? -12.999 -7.653 -4.261 1.00 92.81 94 PRO A O 1
ATOM 723 N N . CYS A 1 95 ? -11.278 -7.323 -5.671 1.00 93.00 95 CYS A N 1
ATOM 724 C CA . CYS A 1 95 ? -10.269 -7.100 -4.637 1.00 93.00 95 CYS A CA 1
ATOM 725 C C . CYS A 1 95 ? -9.554 -5.774 -4.870 1.00 93.00 95 CYS A C 1
ATOM 727 O O . CYS A 1 95 ? -9.133 -5.481 -5.992 1.00 93.00 95 CYS A O 1
ATOM 729 N N . LEU A 1 96 ? -9.421 -4.996 -3.797 1.00 95.81 96 LEU A N 1
ATOM 730 C CA . LEU A 1 96 ? -8.778 -3.687 -3.785 1.00 95.81 96 LEU A CA 1
ATOM 731 C C . LEU A 1 96 ? -7.488 -3.765 -2.969 1.00 95.81 96 LEU A C 1
ATOM 733 O O . LEU A 1 96 ? -7.505 -4.189 -1.811 1.00 95.81 96 LEU A O 1
ATOM 737 N N . VAL A 1 97 ? -6.377 -3.348 -3.568 1.00 96.12 97 VAL A N 1
ATOM 738 C CA . VAL A 1 97 ? -5.051 -3.349 -2.945 1.00 96.12 97 VAL A CA 1
ATOM 739 C C . VAL A 1 97 ? -4.527 -1.926 -2.884 1.00 96.12 97 VAL A C 1
ATOM 741 O O . VAL A 1 97 ? -4.412 -1.267 -3.917 1.00 96.12 97 VAL A O 1
ATOM 744 N N . TYR A 1 98 ? -4.180 -1.474 -1.683 1.00 96.94 98 TYR A N 1
ATOM 745 C CA . TYR A 1 98 ? -3.424 -0.243 -1.466 1.00 96.94 98 TYR A CA 1
ATOM 746 C C . TYR A 1 98 ? -1.997 -0.590 -1.055 1.00 96.94 98 TYR A C 1
ATOM 748 O O . TYR A 1 98 ? -1.787 -1.400 -0.152 1.00 96.94 98 TYR A O 1
ATOM 756 N N . SER A 1 99 ? -1.030 0.027 -1.724 1.00 95.06 99 SER A N 1
ATOM 757 C CA . SER A 1 99 ? 0.399 -0.200 -1.526 1.00 95.06 99 SER A CA 1
ATOM 758 C C . SER A 1 99 ? 1.095 1.146 -1.369 1.00 95.06 99 SER A C 1
ATOM 760 O O . SER A 1 99 ? 1.256 1.882 -2.341 1.00 95.06 99 SER A O 1
ATOM 762 N N . PHE A 1 100 ? 1.441 1.503 -0.134 1.00 93.94 100 PHE A N 1
ATOM 763 C CA . PHE A 1 100 ? 2.157 2.736 0.192 1.00 93.94 100 PHE A CA 1
ATOM 764 C C . PHE A 1 100 ? 3.649 2.464 0.349 1.00 93.94 100 PHE A C 1
ATOM 766 O O . PHE A 1 100 ? 4.025 1.465 0.964 1.00 93.94 100 PHE A O 1
ATOM 773 N N . GLY A 1 101 ? 4.464 3.366 -0.199 1.00 90.88 101 GLY A N 1
ATOM 774 C CA . GLY A 1 101 ? 5.915 3.232 -0.256 1.00 90.88 101 GLY A CA 1
ATOM 775 C C . GLY A 1 101 ? 6.313 2.134 -1.230 1.00 90.88 101 GLY A C 1
ATOM 776 O O . GLY A 1 101 ? 6.509 0.974 -0.869 1.00 90.88 101 GLY A O 1
ATOM 777 N N . ILE A 1 102 ? 6.340 2.480 -2.513 1.00 90.88 102 ILE A N 1
ATOM 778 C CA . ILE A 1 102 ? 6.726 1.545 -3.576 1.00 90.88 102 ILE A CA 1
ATOM 779 C C . ILE A 1 102 ? 8.248 1.428 -3.614 1.00 90.88 102 ILE A C 1
ATOM 781 O O . ILE A 1 102 ? 8.791 0.361 -3.899 1.00 90.88 102 ILE A O 1
ATOM 785 N N . GLY A 1 103 ? 8.938 2.541 -3.348 1.00 87.88 103 GLY A N 1
ATOM 786 C CA . GLY A 1 103 ? 10.364 2.643 -3.577 1.00 87.88 103 GLY A CA 1
ATOM 787 C C . GLY A 1 103 ? 10.692 2.308 -5.030 1.00 87.88 103 GLY A C 1
ATOM 788 O O . GLY A 1 103 ? 9.970 2.661 -5.965 1.00 87.88 103 GLY A O 1
ATOM 789 N N . ARG A 1 104 ? 11.800 1.598 -5.232 1.00 89.31 104 ARG A N 1
ATOM 790 C CA . ARG A 1 104 ? 12.336 1.304 -6.571 1.00 89.31 104 ARG A CA 1
ATOM 791 C C . ARG A 1 104 ? 11.916 -0.050 -7.131 1.00 89.31 104 ARG A C 1
ATOM 793 O O . ARG A 1 104 ? 12.429 -0.444 -8.177 1.00 89.31 104 ARG A O 1
ATOM 800 N N . ASP A 1 105 ? 11.007 -0.757 -6.466 1.00 91.81 105 ASP A N 1
ATOM 801 C CA . ASP A 1 105 ? 10.584 -2.092 -6.875 1.00 91.81 105 ASP A CA 1
ATOM 802 C C . ASP A 1 105 ? 9.068 -2.272 -6.713 1.00 91.81 105 ASP A C 1
ATOM 804 O O . ASP A 1 105 ? 8.536 -2.425 -5.619 1.00 91.81 105 ASP A O 1
ATOM 808 N N . SER A 1 106 ? 8.375 -2.276 -7.850 1.00 94.44 106 SER A N 1
ATOM 809 C CA . SER A 1 106 ? 6.920 -2.411 -7.953 1.00 94.44 106 SER A CA 1
ATOM 810 C C . SER A 1 106 ? 6.453 -3.845 -8.221 1.00 94.44 106 SER A C 1
ATOM 812 O O . SER A 1 106 ? 5.300 -4.075 -8.599 1.00 94.44 106 SER A O 1
ATOM 814 N N . THR A 1 107 ? 7.341 -4.835 -8.102 1.00 96.12 107 THR A N 1
ATOM 815 C CA . THR A 1 107 ? 7.026 -6.216 -8.493 1.00 96.12 107 THR A CA 1
ATOM 816 C C . THR A 1 107 ? 5.915 -6.835 -7.648 1.00 96.12 107 THR A C 1
ATOM 818 O O . THR A 1 107 ? 5.153 -7.647 -8.177 1.00 96.12 107 THR A O 1
ATOM 821 N N . PHE A 1 108 ? 5.756 -6.438 -6.382 1.00 96.19 108 PHE A N 1
ATOM 822 C CA . PHE A 1 108 ? 4.591 -6.809 -5.576 1.00 96.19 108 PHE A CA 1
ATOM 823 C C . PHE A 1 108 ? 3.289 -6.281 -6.182 1.00 96.19 108 PHE A C 1
ATOM 825 O O . PHE A 1 108 ? 2.365 -7.057 -6.414 1.00 96.19 108 PHE A O 1
ATOM 832 N N . ASP A 1 109 ? 3.220 -4.986 -6.483 1.00 96.69 109 ASP A N 1
ATOM 833 C CA . ASP A 1 109 ? 2.040 -4.312 -7.028 1.00 96.69 109 ASP A CA 1
ATOM 834 C C . ASP A 1 109 ? 1.614 -4.919 -8.368 1.00 96.69 109 ASP A C 1
ATOM 836 O O . ASP A 1 109 ? 0.454 -5.298 -8.566 1.00 96.69 109 ASP A O 1
ATOM 840 N N . VAL A 1 110 ? 2.584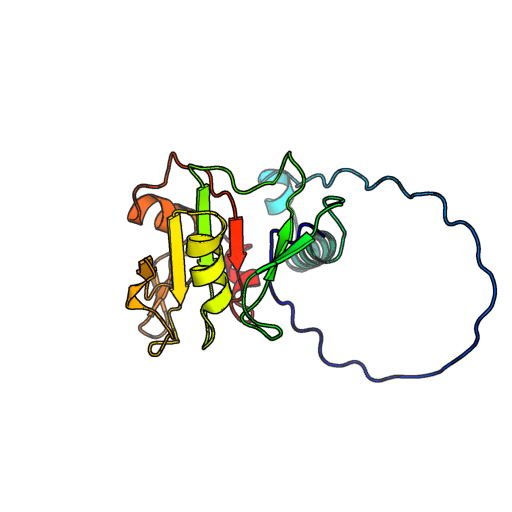 -5.089 -9.270 1.00 96.94 110 VAL A N 1
ATOM 841 C CA . VAL A 1 110 ? 2.383 -5.754 -10.561 1.00 96.94 110 VAL A CA 1
ATOM 842 C C . VAL A 1 110 ? 1.971 -7.213 -10.354 1.00 96.94 110 VAL A C 1
ATOM 844 O O . VAL A 1 110 ? 1.075 -7.703 -11.038 1.00 96.94 110 VAL A O 1
ATOM 847 N N . GLY A 1 111 ? 2.571 -7.911 -9.388 1.00 96.81 111 GLY A N 1
ATOM 848 C CA . GLY A 1 111 ? 2.221 -9.284 -9.034 1.00 96.81 111 GLY A CA 1
ATOM 849 C C . GLY A 1 111 ? 0.784 -9.415 -8.531 1.00 96.81 111 GLY A C 1
ATOM 850 O O . GLY A 1 111 ? 0.061 -10.306 -8.975 1.00 96.81 111 GLY A O 1
ATOM 851 N N . MET A 1 112 ? 0.324 -8.497 -7.678 1.00 96.50 112 MET A N 1
ATOM 852 C CA . MET A 1 112 ? -1.054 -8.480 -7.182 1.00 96.50 112 MET A CA 1
ATOM 853 C C . MET A 1 112 ? -2.066 -8.286 -8.311 1.00 96.50 112 MET A C 1
ATOM 855 O O . MET A 1 112 ? -3.098 -8.965 -8.358 1.00 96.50 112 MET A O 1
ATOM 859 N N . LYS A 1 113 ? -1.739 -7.409 -9.262 1.00 96.00 113 LYS A N 1
ATOM 860 C CA . LYS A 1 113 ? -2.534 -7.209 -10.473 1.00 96.00 113 LYS A CA 1
ATOM 861 C C . LYS A 1 113 ? -2.515 -8.438 -11.381 1.00 96.00 113 LYS A C 1
ATOM 863 O O . LYS A 1 113 ? -3.571 -8.871 -11.821 1.00 96.00 113 LYS A O 1
ATOM 868 N N . ASN A 1 114 ? -1.357 -9.029 -11.652 1.00 96.06 114 ASN A N 1
ATOM 869 C CA . ASN A 1 114 ? -1.239 -10.090 -12.657 1.00 96.06 114 ASN A CA 1
ATOM 870 C C . ASN A 1 114 ? -1.694 -11.465 -12.149 1.00 96.06 114 ASN A C 1
ATOM 872 O O . ASN A 1 114 ? -2.336 -12.203 -12.890 1.00 96.06 114 ASN A O 1
ATOM 876 N N . ILE A 1 115 ? -1.382 -11.813 -10.898 1.00 95.81 115 ILE A N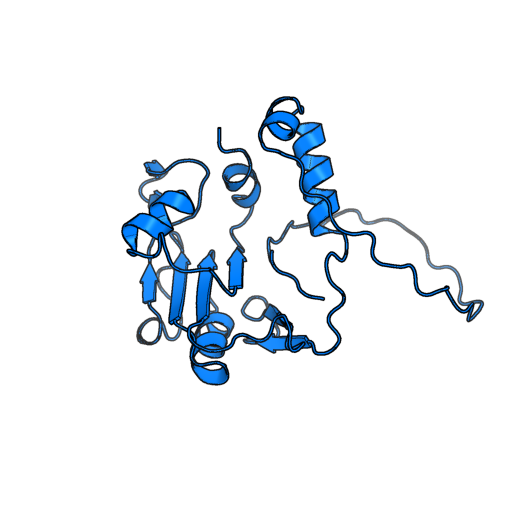 1
ATOM 877 C CA . ILE A 1 115 ? -1.672 -13.138 -10.325 1.00 95.81 115 ILE A CA 1
ATOM 878 C C . ILE A 1 115 ? -3.127 -13.221 -9.850 1.00 95.81 115 ILE A C 1
ATOM 880 O O . ILE A 1 115 ? -3.802 -14.216 -10.106 1.00 95.81 115 ILE A O 1
ATOM 884 N N . PHE A 1 116 ? -3.624 -12.180 -9.174 1.00 95.12 116 PHE A N 1
ATOM 885 C CA . PHE A 1 116 ? -4.965 -12.181 -8.569 1.00 95.12 116 PHE A CA 1
ATOM 886 C C . PHE A 1 116 ? -5.972 -11.322 -9.340 1.00 95.12 116 PHE A C 1
ATOM 888 O O . PHE A 1 116 ? -7.184 -11.454 -9.158 1.00 95.12 116 PHE A O 1
ATOM 895 N N . GLY A 1 117 ? -5.503 -10.457 -10.244 1.00 96.06 117 GLY A N 1
ATOM 896 C CA . GLY A 1 117 ? -6.378 -9.588 -11.023 1.00 96.06 117 GLY A CA 1
ATOM 897 C C . GLY A 1 117 ? -7.064 -8.511 -10.186 1.00 96.06 117 GLY A C 1
ATOM 898 O O . GLY A 1 117 ? -8.189 -8.136 -10.525 1.00 96.06 117 GLY A O 1
ATOM 899 N N . CYS A 1 118 ? -6.428 -8.069 -9.098 1.00 95.94 118 CYS A N 1
ATOM 900 C CA . CYS A 1 118 ? -6.952 -7.023 -8.226 1.00 95.94 118 CYS A CA 1
ATOM 901 C C . CYS A 1 118 ? -6.830 -5.623 -8.838 1.00 95.94 118 CYS A C 1
ATOM 903 O O . CYS A 1 118 ? -5.970 -5.355 -9.679 1.00 95.94 118 CYS A O 1
ATOM 905 N N . GLU A 1 119 ? -7.681 -4.715 -8.364 1.00 96.94 119 GLU A N 1
ATOM 906 C CA . GLU A 1 119 ? -7.520 -3.273 -8.532 1.00 96.94 119 GLU A CA 1
ATOM 907 C C . GLU A 1 119 ? -6.411 -2.809 -7.576 1.00 96.94 119 GLU A C 1
ATOM 909 O O . GLU A 1 119 ? -6.566 -2.897 -6.358 1.00 96.94 119 GLU A O 1
ATOM 914 N N . VAL A 1 120 ? -5.270 -2.367 -8.114 1.00 96.50 120 VAL A N 1
ATOM 915 C CA . VAL A 1 120 ? -4.084 -2.001 -7.321 1.00 96.50 120 VAL A CA 1
ATOM 916 C C . VAL A 1 120 ? -3.820 -0.505 -7.436 1.00 96.50 120 VAL A C 1
ATOM 918 O O . VAL A 1 120 ? -3.663 0.004 -8.546 1.00 96.50 120 VAL A O 1
ATOM 921 N N . HIS A 1 121 ? -3.759 0.180 -6.293 1.00 97.62 121 HIS A N 1
ATOM 922 C CA . HIS A 1 121 ? -3.342 1.575 -6.174 1.00 97.62 121 HIS A CA 1
ATOM 923 C C . HIS A 1 121 ? -2.017 1.659 -5.422 1.00 97.62 121 HIS A C 1
ATOM 925 O O . HIS A 1 121 ? -1.897 1.191 -4.287 1.00 97.62 121 HIS A O 1
ATOM 931 N N . SER A 1 122 ? -1.046 2.275 -6.082 1.00 96.69 122 SER A N 1
ATOM 932 C CA . SER A 1 122 ? 0.347 2.360 -5.654 1.00 96.69 122 SER A CA 1
ATOM 933 C C . SER A 1 122 ? 0.670 3.807 -5.300 1.00 96.69 122 SER A C 1
ATOM 935 O O . SER A 1 122 ? 0.405 4.698 -6.103 1.00 96.69 122 SER A O 1
ATOM 937 N N . PHE A 1 123 ? 1.219 4.055 -4.117 1.00 95.94 123 PHE A N 1
ATOM 938 C CA . PHE A 1 123 ? 1.367 5.394 -3.548 1.00 95.94 123 PHE A CA 1
ATOM 939 C C . PHE A 1 123 ? 2.814 5.638 -3.123 1.00 95.94 123 PHE A C 1
ATOM 941 O O . PHE A 1 123 ? 3.341 4.904 -2.288 1.00 95.94 123 PHE A O 1
ATOM 948 N N . ASP A 1 124 ? 3.457 6.670 -3.667 1.00 94.31 124 ASP A N 1
ATOM 949 C CA . ASP A 1 124 ? 4.799 7.077 -3.240 1.00 94.31 124 ASP A CA 1
ATOM 950 C C . ASP A 1 124 ? 5.034 8.574 -3.519 1.00 94.31 124 ASP A C 1
ATOM 952 O O . ASP A 1 124 ? 5.031 8.982 -4.681 1.00 94.31 124 ASP A O 1
ATOM 956 N N . PRO A 1 125 ? 5.230 9.425 -2.496 1.00 93.88 125 PRO A N 1
ATOM 957 C CA . PRO A 1 125 ? 5.458 10.855 -2.706 1.00 93.88 125 PRO A CA 1
ATOM 958 C C . PRO A 1 125 ? 6.929 11.192 -3.038 1.00 93.88 125 PRO A C 1
ATOM 960 O O . PRO A 1 125 ? 7.266 12.346 -3.348 1.00 93.88 125 PRO A O 1
ATOM 963 N N . PHE A 1 126 ? 7.842 10.219 -2.940 1.00 90.94 126 PHE A N 1
ATOM 964 C CA . PHE A 1 126 ? 9.286 10.421 -3.059 1.00 90.94 126 PHE A CA 1
ATOM 965 C C . PHE A 1 126 ? 9.852 9.847 -4.356 1.00 90.94 126 PHE A C 1
ATOM 967 O O . PHE A 1 126 ? 10.627 10.538 -5.024 1.00 90.94 126 PHE A O 1
ATOM 974 N N . GLU A 1 127 ? 9.457 8.634 -4.741 1.00 89.44 127 GLU A N 1
ATOM 975 C CA . GLU A 1 127 ? 9.996 7.959 -5.921 1.00 89.44 127 GLU A CA 1
ATOM 976 C C . GLU A 1 127 ? 9.195 8.286 -7.188 1.00 89.44 127 GLU A C 1
ATOM 978 O O . GLU A 1 127 ? 7.976 8.127 -7.277 1.00 89.44 127 GLU A O 1
ATOM 983 N N . LYS A 1 128 ? 9.904 8.759 -8.215 1.00 83.75 128 LYS A N 1
ATOM 984 C CA . LYS A 1 128 ? 9.308 9.131 -9.510 1.00 83.75 128 LYS A CA 1
ATOM 985 C C . LYS A 1 128 ? 9.586 8.082 -10.576 1.00 83.75 128 LYS A C 1
ATOM 987 O O . LYS A 1 128 ? 8.783 7.916 -11.495 1.00 83.75 128 LYS A O 1
ATOM 992 N N . LYS A 1 129 ? 10.709 7.370 -10.464 1.00 87.38 129 LYS A N 1
ATOM 993 C CA . LYS A 1 129 ? 11.160 6.369 -11.433 1.00 87.38 129 LYS A CA 1
ATOM 994 C C . LYS A 1 129 ? 10.808 4.979 -10.934 1.00 87.38 129 LYS A C 1
ATOM 996 O O . LYS A 1 129 ? 11.659 4.227 -10.472 1.00 87.38 129 LYS A O 1
ATOM 1001 N N . ILE A 1 130 ? 9.529 4.656 -11.053 1.00 87.06 130 ILE A N 1
ATOM 1002 C CA . ILE A 1 130 ? 8.998 3.363 -10.634 1.00 87.06 130 ILE A CA 1
ATOM 1003 C C . ILE A 1 130 ? 8.973 2.424 -11.843 1.00 87.06 130 ILE A C 1
ATOM 1005 O O . ILE A 1 130 ? 8.426 2.804 -12.883 1.00 87.06 130 ILE A O 1
ATOM 1009 N N . PRO A 1 131 ? 9.552 1.215 -11.745 1.00 86.88 131 PRO A N 1
ATOM 1010 C CA . PRO A 1 131 ? 9.453 0.217 -12.804 1.00 86.88 131 PRO A CA 1
ATOM 1011 C C . PRO A 1 131 ? 7.994 -0.129 -13.117 1.00 86.88 131 PRO A C 1
ATOM 1013 O O . PRO A 1 131 ? 7.170 -0.209 -12.208 1.00 86.88 131 PRO A O 1
ATOM 1016 N N . ASN A 1 132 ? 7.668 -0.372 -14.388 1.00 88.00 132 ASN A N 1
ATOM 1017 C CA . ASN A 1 132 ? 6.329 -0.786 -14.833 1.00 88.00 132 ASN A CA 1
ATOM 1018 C C . ASN A 1 132 ? 5.180 0.126 -14.353 1.00 88.00 132 ASN A C 1
ATOM 1020 O O . ASN A 1 132 ? 4.057 -0.331 -14.123 1.00 88.00 132 ASN A O 1
ATOM 1024 N N . ARG A 1 133 ? 5.463 1.415 -14.132 1.00 87.00 133 ARG A N 1
ATOM 1025 C CA . ARG A 1 133 ? 4.510 2.392 -13.585 1.00 87.00 133 ARG A CA 1
ATOM 1026 C C . ARG A 1 133 ? 3.237 2.492 -14.423 1.00 87.00 133 ARG A C 1
ATOM 1028 O O . ARG A 1 133 ? 2.163 2.693 -13.872 1.00 87.00 133 ARG A O 1
ATOM 1035 N N . GLU A 1 134 ? 3.349 2.329 -15.734 1.00 89.69 134 GLU A N 1
ATOM 1036 C CA . GLU A 1 134 ? 2.242 2.329 -16.693 1.00 89.69 134 GLU A CA 1
ATOM 1037 C C . GLU A 1 134 ? 1.232 1.193 -16.472 1.00 89.69 134 GLU A C 1
ATOM 1039 O O . GLU A 1 134 ? 0.085 1.295 -16.902 1.00 89.69 134 GLU A O 1
ATOM 1044 N N . LEU A 1 135 ? 1.627 0.124 -15.776 1.00 89.44 135 LEU A N 1
ATOM 1045 C CA . LEU A 1 135 ? 0.734 -0.979 -15.419 1.00 89.44 135 LEU A CA 1
ATOM 1046 C C . LEU A 1 135 ? -0.050 -0.707 -14.129 1.00 89.44 135 LEU A C 1
ATOM 1048 O O . LEU A 1 135 ? -0.941 -1.494 -13.793 1.00 89.44 135 LEU A O 1
ATOM 1052 N N . LEU A 1 136 ? 0.253 0.372 -13.407 1.00 90.56 136 LEU A N 1
ATOM 1053 C CA . LEU A 1 136 ? -0.238 0.639 -12.057 1.00 90.56 136 LEU A CA 1
ATOM 1054 C C . LEU A 1 136 ? -1.121 1.888 -12.017 1.00 90.56 136 LEU A C 1
ATOM 1056 O O . LEU A 1 136 ? -0.877 2.864 -12.724 1.00 90.56 136 LEU A O 1
ATOM 1060 N N . ASN A 1 137 ? -2.104 1.902 -11.111 1.00 96.38 137 ASN A N 1
ATOM 1061 C CA . ASN A 1 137 ? -2.771 3.146 -10.732 1.00 96.38 137 ASN A CA 1
ATOM 1062 C C . ASN A 1 137 ? -1.868 3.868 -9.725 1.00 96.38 137 ASN A C 1
ATOM 1064 O O . ASN A 1 137 ? -2.058 3.734 -8.515 1.00 96.38 137 ASN A O 1
ATOM 1068 N N . PHE A 1 138 ? -0.842 4.560 -10.222 1.00 95.88 138 PHE A N 1
ATOM 1069 C CA . PHE A 1 138 ? 0.145 5.222 -9.373 1.00 95.88 138 PHE A CA 1
ATOM 1070 C C . PHE A 1 138 ? -0.286 6.629 -8.934 1.00 95.88 138 PHE A C 1
ATOM 1072 O O . PHE A 1 138 ? -0.749 7.425 -9.752 1.00 95.88 138 PHE A O 1
ATOM 1079 N N . HIS A 1 139 ? -0.022 6.960 -7.669 1.00 96.19 139 HIS A N 1
ATOM 1080 C CA . HIS A 1 139 ? -0.325 8.239 -7.032 1.00 96.19 139 HIS A CA 1
ATOM 1081 C C . HIS A 1 139 ? 0.914 8.811 -6.347 1.00 96.19 139 HIS A C 1
ATOM 1083 O O . HIS A 1 139 ? 1.554 8.155 -5.527 1.00 96.19 139 HIS A O 1
ATOM 1089 N N . ASP A 1 140 ? 1.211 10.073 -6.638 1.00 94.88 140 ASP A N 1
ATOM 1090 C CA . ASP A 1 140 ? 2.289 10.835 -6.002 1.00 94.88 140 ASP A CA 1
ATOM 1091 C C . ASP A 1 140 ? 1.837 11.412 -4.647 1.00 94.88 140 ASP A C 1
ATOM 1093 O O . ASP A 1 140 ? 1.811 12.623 -4.427 1.00 94.88 140 ASP A O 1
ATOM 1097 N N . ILE A 1 141 ? 1.346 10.527 -3.778 1.00 95.12 141 ILE A N 1
ATOM 1098 C CA . ILE A 1 141 ? 0.681 10.856 -2.516 1.00 95.12 141 ILE A CA 1
ATOM 1099 C C . ILE A 1 141 ? 1.256 9.955 -1.424 1.00 95.12 141 ILE A C 1
ATOM 1101 O O . ILE A 1 141 ? 1.322 8.741 -1.590 1.00 95.12 141 ILE A O 1
ATOM 1105 N N . GLY A 1 142 ? 1.653 10.539 -0.297 1.00 93.12 142 GLY A N 1
ATOM 1106 C CA . GLY A 1 142 ? 2.008 9.805 0.915 1.00 93.12 142 GLY A CA 1
ATOM 1107 C C . GLY A 1 142 ? 0.819 9.601 1.850 1.00 93.12 142 GLY A C 1
ATOM 1108 O O . GLY A 1 142 ? -0.206 10.276 1.740 1.00 93.12 142 GLY A O 1
ATOM 1109 N N . ILE A 1 143 ? 0.975 8.704 2.821 1.00 90.94 143 ILE A N 1
ATOM 1110 C CA . ILE A 1 143 ? -0.004 8.500 3.894 1.00 90.94 143 ILE A CA 1
ATOM 1111 C C . ILE A 1 143 ? 0.432 9.225 5.172 1.00 90.94 143 ILE A C 1
ATOM 1113 O O . ILE A 1 143 ? 1.617 9.266 5.494 1.00 90.94 143 ILE A O 1
ATOM 1117 N N . SER A 1 144 ? -0.511 9.835 5.891 1.00 86.94 144 SER A N 1
ATOM 1118 C CA . SER A 1 144 ? -0.249 10.547 7.151 1.00 86.94 144 SER A CA 1
ATOM 1119 C C . SER A 1 144 ? -1.502 10.610 8.040 1.00 86.94 144 SER A C 1
ATOM 1121 O O . SER A 1 144 ? -2.590 10.243 7.594 1.00 86.94 144 SER A O 1
ATOM 1123 N N . ASN A 1 145 ? -1.385 11.096 9.284 1.00 81.44 145 ASN A N 1
ATOM 1124 C CA . ASN A 1 145 ? -2.544 11.392 10.144 1.00 81.44 145 ASN A CA 1
ATOM 1125 C C . ASN A 1 145 ? -3.357 12.599 9.686 1.00 81.44 145 ASN A C 1
ATOM 1127 O O . ASN A 1 145 ? -4.515 12.739 10.075 1.00 81.44 145 ASN A O 1
ATOM 1131 N N . LYS A 1 146 ? -2.773 13.478 8.874 1.00 87.88 146 LYS A N 1
ATOM 1132 C CA . LYS A 1 146 ? -3.453 14.656 8.344 1.00 87.88 146 LYS A CA 1
ATOM 1133 C C . LYS A 1 146 ? -3.235 14.782 6.848 1.00 87.88 146 LYS A C 1
ATOM 1135 O O . LYS A 1 146 ? -2.147 14.531 6.336 1.00 87.88 146 LYS A O 1
ATOM 1140 N N . SER A 1 147 ? -4.283 15.208 6.158 1.00 94.75 147 SER A N 1
ATOM 1141 C CA . SER A 1 147 ? -4.202 15.540 4.741 1.00 94.75 147 SER A CA 1
ATOM 1142 C C . SER A 1 147 ? -3.620 16.942 4.572 1.00 94.75 147 SER A C 1
ATOM 1144 O O . SER A 1 147 ? -4.020 17.870 5.276 1.00 94.75 147 SER A O 1
ATOM 1146 N N . GLY A 1 148 ? -2.679 17.115 3.648 1.00 95.19 148 GLY A N 1
ATOM 1147 C CA . GLY A 1 148 ? -2.037 18.405 3.410 1.00 95.19 148 GLY A CA 1
ATOM 1148 C C . GLY A 1 148 ? -0.773 18.310 2.566 1.00 95.19 148 GLY A C 1
ATOM 1149 O O . GLY A 1 148 ? -0.422 17.246 2.057 1.00 95.19 148 GLY A O 1
ATOM 1150 N N . ILE A 1 149 ? -0.099 19.450 2.422 1.00 95.50 149 ILE A N 1
ATOM 1151 C CA . ILE A 1 149 ? 1.221 19.532 1.797 1.00 95.50 149 ILE A CA 1
ATOM 1152 C C . ILE A 1 149 ? 2.278 19.627 2.897 1.00 95.50 149 ILE A C 1
ATOM 1154 O O . ILE A 1 149 ? 2.198 20.511 3.747 1.00 95.50 149 ILE A O 1
ATOM 1158 N N . ASP A 1 150 ? 3.270 18.742 2.860 1.00 87.81 150 ASP A N 1
ATOM 1159 C CA . ASP A 1 150 ? 4.448 18.776 3.731 1.00 87.81 150 ASP A CA 1
ATOM 1160 C C . ASP A 1 150 ? 5.711 18.629 2.876 1.00 87.81 150 ASP A C 1
ATOM 1162 O O . ASP A 1 150 ? 5.773 17.784 1.981 1.00 87.81 150 ASP A O 1
ATOM 1166 N N . GLY A 1 151 ? 6.696 19.509 3.071 1.00 89.56 151 GLY A N 1
ATOM 1167 C CA . GLY A 1 151 ? 7.927 19.516 2.270 1.00 89.56 151 GLY A CA 1
ATOM 1168 C C . GLY A 1 151 ? 7.699 19.541 0.747 1.00 89.56 151 GLY A C 1
ATOM 1169 O O . GLY A 1 151 ? 8.447 18.904 0.003 1.00 89.56 151 GLY A O 1
ATOM 1170 N N . GLY A 1 152 ? 6.634 20.214 0.288 1.00 92.88 152 GLY A N 1
ATOM 1171 C CA . GLY A 1 152 ? 6.252 20.302 -1.129 1.00 92.88 152 GLY A CA 1
ATOM 1172 C C . GLY A 1 152 ? 5.600 19.042 -1.711 1.00 92.88 152 GLY A C 1
ATOM 1173 O O . GLY A 1 152 ? 5.430 18.957 -2.924 1.00 92.88 152 GLY A O 1
ATOM 1174 N N . ARG A 1 153 ? 5.244 18.061 -0.876 1.00 94.25 153 ARG A N 1
ATOM 1175 C CA . ARG A 1 153 ? 4.625 16.793 -1.283 1.00 94.25 153 ARG A CA 1
ATOM 1176 C C . ARG A 1 153 ? 3.246 16.640 -0.674 1.00 94.25 153 ARG A C 1
ATOM 1178 O O . ARG A 1 153 ? 2.984 17.146 0.415 1.00 94.25 153 ARG A O 1
ATOM 1185 N N . GLN A 1 154 ? 2.374 15.930 -1.377 1.00 95.81 154 GLN A N 1
ATOM 1186 C CA . GLN A 1 154 ? 1.016 15.686 -0.923 1.00 95.81 154 GLN A CA 1
ATOM 1187 C C . GLN A 1 154 ? 0.955 14.462 -0.015 1.00 95.81 154 GLN A C 1
ATOM 1189 O O . GLN A 1 154 ? 1.447 13.391 -0.361 1.00 95.81 154 GLN A O 1
ATOM 1194 N N . PHE A 1 155 ? 0.293 14.622 1.124 1.00 94.75 155 PHE A N 1
ATOM 1195 C CA . PHE A 1 155 ? -0.035 13.543 2.041 1.00 94.75 155 PHE A CA 1
ATOM 1196 C C . PHE A 1 155 ? -1.540 13.524 2.291 1.00 94.75 155 PHE A C 1
ATOM 1198 O O . PHE A 1 155 ? -2.192 14.572 2.310 1.00 94.75 155 PHE A O 1
ATOM 1205 N N . MET A 1 156 ? -2.103 12.333 2.470 1.00 94.81 156 MET A N 1
ATOM 1206 C CA . MET A 1 156 ? -3.514 12.135 2.788 1.00 94.81 156 MET A CA 1
ATOM 1207 C C . MET A 1 156 ? -3.688 11.154 3.943 1.00 94.81 156 MET A C 1
ATOM 1209 O O . MET A 1 156 ? -2.911 10.217 4.118 1.00 94.81 156 MET A O 1
ATOM 1213 N N . THR A 1 157 ? -4.775 11.322 4.693 1.00 91.75 157 THR A N 1
ATOM 1214 C CA . THR A 1 157 ? -5.270 10.254 5.569 1.00 91.75 157 THR A CA 1
ATOM 1215 C C . THR A 1 157 ? -5.782 9.076 4.740 1.00 91.75 157 THR A C 1
ATOM 1217 O O . THR A 1 157 ? -6.185 9.244 3.584 1.00 91.75 157 THR A O 1
ATOM 1220 N N . LEU A 1 158 ? -5.856 7.873 5.323 1.00 90.75 158 LEU A N 1
ATOM 1221 C CA . LEU A 1 158 ? -6.488 6.731 4.643 1.00 90.75 158 LEU A CA 1
ATOM 1222 C C . LEU A 1 158 ? -7.953 7.035 4.286 1.00 90.75 158 LEU A C 1
ATOM 1224 O O . LEU A 1 158 ? -8.428 6.673 3.208 1.00 90.75 158 LEU A O 1
ATOM 1228 N N . ARG A 1 159 ? -8.664 7.746 5.172 1.00 92.19 159 ARG A N 1
ATOM 1229 C CA . ARG A 1 159 ? -10.051 8.177 4.954 1.00 92.19 159 ARG A CA 1
ATOM 1230 C C . ARG A 1 159 ? -10.168 9.075 3.728 1.00 92.19 159 ARG A C 1
ATOM 1232 O O . ARG A 1 159 ? -11.042 8.846 2.893 1.00 92.19 159 ARG A O 1
ATOM 1239 N N . ASP A 1 160 ? -9.313 10.082 3.617 1.00 95.69 160 ASP A N 1
ATOM 1240 C CA . ASP A 1 160 ? -9.370 11.025 2.503 1.00 95.69 160 ASP A CA 1
ATOM 1241 C C . ASP A 1 160 ? -8.834 10.412 1.214 1.00 95.69 160 ASP A C 1
ATOM 1243 O O . ASP A 1 160 ? -9.415 10.657 0.165 1.00 95.69 160 ASP A O 1
ATOM 1247 N N . THR A 1 161 ? -7.850 9.512 1.288 1.00 96.50 161 THR A N 1
ATOM 1248 C CA . THR A 1 161 ? -7.410 8.703 0.140 1.00 96.50 161 THR A CA 1
ATOM 1249 C C . THR A 1 161 ? -8.572 7.883 -0.425 1.00 96.50 161 THR A C 1
ATOM 1251 O O . THR A 1 161 ? -8.824 7.889 -1.629 1.00 96.50 161 THR A O 1
ATOM 1254 N N . ARG A 1 162 ? -9.352 7.215 0.441 1.00 96.75 162 ARG A N 1
ATOM 1255 C CA . ARG A 1 162 ? -10.558 6.485 0.014 1.00 96.75 162 ARG A CA 1
ATOM 1256 C C . ARG A 1 162 ? -11.604 7.412 -0.595 1.00 96.75 162 ARG A C 1
ATOM 1258 O O . ARG A 1 162 ? -12.206 7.033 -1.588 1.00 96.75 162 ARG A O 1
ATOM 1265 N N . LYS A 1 163 ? -11.826 8.609 -0.048 1.00 96.94 163 LYS A N 1
ATOM 1266 C CA . LYS A 1 163 ? -12.742 9.589 -0.661 1.00 96.94 163 LYS A CA 1
ATOM 1267 C C . LYS A 1 163 ? -12.242 10.068 -2.021 1.00 96.94 163 LYS A C 1
ATOM 1269 O O . LYS A 1 163 ? -13.013 10.067 -2.968 1.00 96.94 163 LYS A O 1
ATOM 1274 N N . HIS A 1 164 ? -10.965 10.429 -2.117 1.00 96.62 164 HIS A N 1
ATOM 1275 C CA . HIS A 1 164 ? -10.328 10.931 -3.332 1.00 96.62 164 HIS A CA 1
ATOM 1276 C C . HIS A 1 164 ? -10.443 9.939 -4.496 1.00 96.62 164 HIS A C 1
ATOM 1278 O O . HIS A 1 164 ? -10.689 10.342 -5.628 1.00 96.62 164 HIS A O 1
ATOM 1284 N N . LEU A 1 165 ? -10.342 8.641 -4.200 1.00 97.25 165 LEU A N 1
ATOM 1285 C CA . LEU A 1 165 ? -10.474 7.560 -5.179 1.00 97.25 165 LEU A CA 1
ATOM 1286 C C . LEU A 1 165 ? -11.907 7.019 -5.326 1.00 97.25 165 LEU A C 1
ATOM 1288 O O . LEU A 1 165 ? -12.116 6.042 -6.034 1.00 97.25 165 LEU A O 1
ATOM 1292 N N . ASN A 1 166 ? -12.908 7.618 -4.669 1.00 97.25 166 ASN A N 1
ATOM 1293 C CA . ASN A 1 166 ? -14.296 7.129 -4.641 1.00 97.25 166 ASN A CA 1
ATOM 1294 C C . ASN A 1 166 ? -14.445 5.680 -4.114 1.00 97.25 166 ASN A C 1
ATOM 1296 O O . ASN A 1 166 ? -15.296 4.908 -4.553 1.00 97.25 166 ASN A O 1
ATOM 1300 N N . HIS A 1 167 ? -13.618 5.302 -3.139 1.00 96.75 167 HIS A N 1
ATOM 1301 C CA . HIS A 1 167 ? -13.533 3.982 -2.501 1.00 96.75 167 HIS A CA 1
ATOM 1302 C C . HIS A 1 167 ? -14.088 3.957 -1.064 1.00 96.75 167 HIS A C 1
ATOM 1304 O O . HIS A 1 167 ? -13.753 3.070 -0.276 1.00 96.75 167 HIS A O 1
ATOM 1310 N N . THR A 1 168 ? -14.935 4.917 -0.686 1.00 93.25 168 THR A N 1
ATOM 1311 C CA . THR A 1 168 ? -15.547 4.994 0.659 1.00 93.25 168 THR A CA 1
ATOM 1312 C C . THR A 1 168 ? -16.395 3.773 1.009 1.00 93.25 168 THR A C 1
ATOM 1314 O O . THR A 1 168 ? -16.420 3.376 2.169 1.00 93.25 168 THR A O 1
ATOM 1317 N N . ASN A 1 169 ? -17.027 3.158 0.007 1.00 91.81 169 ASN A N 1
ATOM 1318 C CA . ASN A 1 169 ? -17.883 1.976 0.155 1.00 91.81 169 ASN A CA 1
ATOM 1319 C C . ASN A 1 169 ? -17.220 0.683 -0.360 1.00 91.81 169 ASN A C 1
ATOM 1321 O O . ASN A 1 169 ? -17.902 -0.321 -0.533 1.00 91.81 169 ASN A O 1
ATOM 1325 N N . LYS A 1 170 ? -15.912 0.708 -0.658 1.00 89.81 170 LYS A N 1
ATOM 1326 C CA . LYS A 1 170 ? -15.146 -0.476 -1.081 1.00 89.81 170 LYS A CA 1
ATOM 1327 C C . LYS A 1 170 ? -14.256 -0.962 0.056 1.00 89.81 170 LYS A C 1
ATOM 1329 O O . LYS A 1 170 ? -13.504 -0.156 0.608 1.00 89.81 170 LYS A O 1
ATOM 1334 N N . ASP A 1 171 ? -14.291 -2.252 0.358 1.00 89.44 171 ASP A N 1
ATOM 1335 C CA . ASP A 1 171 ? -13.370 -2.851 1.322 1.00 89.44 171 ASP A CA 1
ATOM 1336 C C . ASP A 1 171 ? -11.972 -3.000 0.724 1.00 89.44 171 ASP A C 1
ATOM 1338 O O . ASP A 1 171 ? -11.805 -3.387 -0.434 1.00 89.44 171 ASP A O 1
ATOM 1342 N N . ILE A 1 172 ? -10.955 -2.688 1.527 1.00 91.06 172 ILE A N 1
ATOM 1343 C CA . ILE A 1 172 ? -9.558 -2.904 1.157 1.00 91.06 172 ILE A CA 1
ATOM 1344 C C . ILE A 1 172 ? -9.224 -4.361 1.476 1.00 91.06 172 ILE A C 1
ATOM 1346 O O . ILE A 1 172 ? -9.253 -4.765 2.636 1.00 91.06 172 ILE A O 1
ATOM 1350 N N . SER A 1 173 ? -8.903 -5.149 0.452 1.00 91.56 173 SER A N 1
ATOM 1351 C CA . SER A 1 173 ? -8.527 -6.558 0.609 1.00 91.56 173 SER A CA 1
ATOM 1352 C C . SER A 1 173 ? -7.105 -6.702 1.143 1.00 91.56 173 SER A C 1
ATOM 1354 O O . SER A 1 173 ? -6.838 -7.584 1.955 1.00 91.56 173 SER A O 1
ATOM 1356 N N . ILE A 1 174 ? -6.188 -5.842 0.687 1.00 91.56 174 ILE A N 1
ATOM 1357 C CA . ILE A 1 174 ? -4.800 -5.796 1.160 1.00 91.56 174 ILE A CA 1
ATOM 1358 C C . ILE A 1 174 ? -4.356 -4.342 1.311 1.00 91.56 174 ILE A C 1
ATOM 1360 O O . ILE A 1 174 ? -4.489 -3.544 0.384 1.00 91.56 174 ILE A O 1
ATOM 1364 N N . LEU A 1 175 ? -3.784 -4.031 2.473 1.00 91.94 175 LEU A N 1
ATOM 1365 C CA . LEU A 1 175 ? -3.101 -2.776 2.763 1.00 91.94 175 LEU A CA 1
ATOM 1366 C C . LEU A 1 175 ? -1.625 -3.075 3.069 1.00 91.94 175 LEU A C 1
ATOM 1368 O O . LEU A 1 175 ? -1.306 -3.630 4.122 1.00 91.94 175 LEU A O 1
ATOM 1372 N N . LYS A 1 176 ? -0.738 -2.723 2.138 1.00 91.25 176 LYS A N 1
ATOM 1373 C CA . LYS A 1 176 ? 0.723 -2.737 2.303 1.00 91.25 176 LYS A CA 1
ATOM 1374 C C . LYS A 1 176 ? 1.191 -1.308 2.594 1.00 91.25 176 LYS A C 1
ATOM 1376 O O . LYS A 1 176 ? 0.748 -0.380 1.920 1.00 91.25 176 LYS A O 1
ATOM 1381 N N . MET A 1 177 ? 2.052 -1.126 3.594 1.00 87.12 177 MET A N 1
ATOM 1382 C CA . MET A 1 177 ? 2.556 0.190 4.003 1.00 87.12 177 MET A CA 1
ATOM 1383 C C . MET A 1 177 ? 4.018 0.084 4.418 1.00 87.12 177 MET A C 1
ATOM 1385 O O . MET A 1 177 ? 4.276 -0.392 5.507 1.00 87.12 177 MET A O 1
ATOM 1389 N N . ASP A 1 178 ? 4.937 0.540 3.577 1.00 83.50 178 ASP A N 1
ATOM 1390 C CA . ASP A 1 178 ? 6.379 0.545 3.848 1.00 83.50 178 ASP A CA 1
ATOM 1391 C C . ASP A 1 178 ? 6.911 1.972 3.673 1.00 83.50 178 ASP A C 1
ATOM 1393 O O . ASP A 1 178 ? 7.336 2.359 2.590 1.00 83.50 178 ASP A O 1
ATOM 1397 N N . VAL A 1 179 ? 6.727 2.823 4.685 1.00 77.25 179 VAL A N 1
ATOM 1398 C CA . VAL A 1 179 ? 6.800 4.293 4.549 1.00 77.25 179 VAL A CA 1
ATOM 1399 C C . VAL A 1 179 ? 7.821 4.937 5.489 1.00 77.25 179 VAL A C 1
ATOM 1401 O O . VAL A 1 179 ? 7.674 6.107 5.859 1.00 77.25 179 VAL A O 1
ATOM 1404 N N . GLU A 1 180 ? 8.872 4.189 5.824 1.00 66.31 180 GLU A N 1
ATOM 1405 C CA . GLU A 1 180 ? 10.121 4.673 6.426 1.00 66.31 180 GLU A CA 1
ATOM 1406 C C . GLU A 1 180 ? 9.888 5.611 7.629 1.00 66.31 180 GLU A C 1
ATOM 1408 O O . GLU A 1 180 ? 10.203 6.803 7.603 1.00 66.31 180 GLU A O 1
ATOM 1413 N N . SER A 1 181 ? 9.312 5.069 8.705 1.00 58.41 181 SER A N 1
ATOM 1414 C CA . SER A 1 181 ? 8.954 5.739 9.974 1.00 58.41 181 SER A CA 1
ATOM 1415 C C . SER A 1 181 ? 7.729 6.667 9.943 1.00 58.41 181 SER A C 1
ATOM 1417 O O . SER A 1 181 ? 7.338 7.201 10.987 1.00 58.41 181 SER A O 1
ATOM 1419 N N . SER A 1 182 ? 7.063 6.857 8.798 1.00 56.53 182 SER A N 1
ATOM 1420 C CA . SER A 1 182 ? 5.783 7.594 8.745 1.00 56.53 182 SER A CA 1
ATOM 1421 C C . SER A 1 182 ? 4.595 6.785 9.282 1.00 56.53 182 SER A C 1
ATOM 1423 O O . SER A 1 182 ? 3.513 7.340 9.491 1.00 56.53 182 SER A O 1
ATOM 1425 N N . GLU A 1 183 ? 4.787 5.497 9.566 1.00 57.34 183 GLU A N 1
ATOM 1426 C CA . GLU A 1 183 ? 3.793 4.608 10.168 1.00 57.34 183 GLU A CA 1
ATOM 1427 C C . GLU A 1 183 ? 3.301 5.143 11.521 1.00 57.34 183 GLU A C 1
ATOM 1429 O O . GLU A 1 183 ? 2.104 5.120 11.810 1.00 57.34 183 GLU A O 1
ATOM 1434 N N . TRP A 1 184 ? 4.209 5.721 12.312 1.00 52.16 184 TRP A N 1
ATOM 1435 C CA . TRP A 1 184 ? 3.911 6.342 13.607 1.00 52.16 184 TRP A CA 1
ATOM 1436 C C . TRP A 1 184 ? 2.972 7.534 13.480 1.00 52.16 184 TRP A C 1
ATOM 1438 O O . TRP A 1 184 ? 2.001 7.684 14.226 1.00 52.16 184 TRP A O 1
ATOM 1448 N N . ARG A 1 185 ? 3.235 8.379 12.479 1.00 53.78 185 ARG A N 1
ATOM 1449 C CA . ARG A 1 185 ? 2.399 9.545 12.199 1.00 53.78 185 ARG A CA 1
ATOM 1450 C C . ARG A 1 185 ? 1.037 9.133 11.679 1.00 53.78 185 ARG A C 1
ATOM 1452 O O . ARG A 1 185 ? 0.092 9.851 11.934 1.00 53.78 185 ARG A O 1
ATOM 1459 N N . PHE A 1 186 ? 0.906 8.014 10.971 1.00 53.28 186 PHE A N 1
ATOM 1460 C CA . PHE A 1 186 ? -0.393 7.525 10.506 1.00 53.28 186 PHE A CA 1
ATOM 1461 C C . PHE A 1 186 ? -1.323 7.114 11.661 1.00 53.28 186 PHE A C 1
ATOM 1463 O O . PHE A 1 186 ? -2.522 7.383 11.604 1.00 53.28 186 PHE A O 1
ATOM 1470 N N . LEU A 1 187 ? -0.781 6.498 12.713 1.00 52.81 187 LEU A N 1
ATOM 1471 C CA . LEU A 1 187 ? -1.572 5.905 13.801 1.00 52.81 187 LEU A CA 1
ATOM 1472 C C . LEU A 1 187 ? -1.938 6.879 14.919 1.00 52.81 187 LEU A C 1
ATOM 1474 O O . LEU A 1 187 ? -2.887 6.639 15.656 1.00 52.81 187 LEU A O 1
ATOM 1478 N N . THR A 1 188 ? -1.224 7.994 15.018 1.00 46.25 188 THR A N 1
ATOM 1479 C CA . THR A 1 188 ? -1.436 9.042 16.029 1.00 46.25 188 THR A CA 1
ATOM 1480 C C . THR A 1 188 ? -2.422 10.123 15.561 1.00 46.25 188 THR A C 1
ATOM 1482 O O . THR A 1 188 ? -2.369 11.270 16.002 1.00 46.25 188 THR A O 1
ATOM 1485 N N . ALA A 1 189 ? -3.311 9.795 14.618 1.00 44.88 189 ALA A N 1
ATOM 1486 C CA . ALA A 1 189 ? -4.334 10.718 14.137 1.00 44.88 189 ALA A CA 1
ATOM 1487 C C . ALA A 1 189 ? -5.406 10.963 15.211 1.00 44.88 189 ALA A C 1
ATOM 1489 O O . ALA A 1 189 ? -6.157 10.049 15.546 1.00 44.88 189 ALA A O 1
ATOM 1490 N N . ASN A 1 190 ? -5.469 12.199 15.716 1.00 38.72 190 ASN A N 1
ATOM 1491 C CA . ASN A 1 190 ? -6.593 12.717 16.507 1.00 38.72 190 ASN A CA 1
ATOM 1492 C C . ASN A 1 190 ? -7.815 13.001 15.627 1.00 38.72 190 ASN A C 1
ATOM 1494 O O . ASN A 1 190 ? -7.626 13.575 14.528 1.00 38.72 190 ASN A O 1
#

Organism: NCBI:txid2607531